Protein AF-A0A1F9ADT1-F1 (afdb_monomer)

pLDDT: mean 80.48, std 21.25, range [28.02, 98.81]

Solvent-accessible surface area (backbone atoms only — not comparable to full-atom values): 14053 Å² total; per-residue (Å²): 116,45,57,17,74,80,82,62,48,76,34,63,52,32,79,35,51,42,62,56,65,70,50,71,65,45,67,82,47,54,76,82,32,70,81,63,51,33,39,39,54,61,97,53,96,83,60,75,65,49,71,43,72,76,81,62,60,36,63,68,37,27,24,60,78,64,52,60,68,47,47,70,18,50,55,50,42,47,42,58,72,62,74,40,54,84,66,49,40,82,34,58,50,98,87,65,49,79,51,30,31,29,28,77,67,69,63,48,38,46,48,49,40,29,59,47,47,35,51,46,39,29,39,70,37,83,51,77,65,30,61,74,40,77,59,68,85,54,47,60,62,47,49,52,27,59,75,66,67,45,52,71,58,45,61,56,57,29,33,38,37,29,29,54,84,79,62,86,79,51,57,62,48,50,64,46,46,78,45,68,59,95,84,40,40,27,40,38,40,59,54,52,70,36,34,40,37,35,36,70,55,92,65,80,64,55,75,66,49,59,84,46,27,51,40,80,92,32,51,46,42,37,33,59,45,60,91,84,46,89,52,70,62,58,55,48,55,57,59,39,64,66,59,74,76,76,117

Nearest PDB structures (foldseek):
  7qfd-assembly1_A  TM=3.238E-01  e=1.176E-01  Pseudarthrobacter siccitolerans
  7yh1-assembly2_C  TM=5.284E-01  e=2.595E+00  Promethearchaeum syntrophicum
  5lly-assembly2_A  TM=6.049E-01  e=9.052E+00  Idiomarina sp. A28L
  5lly-assembly1_C  TM=2.987E-01  e=3.708E+00  Idiomarina sp. A28L

Secondary structure (DSSP, 8-state):
-EE-TTT--EE-EEEEESS-GGGT--HHHHTTSSTT-EEEPPSSTT---EEE----EEEEEEEHHHHHHHHHHHHHHHIIIIITGGGPEEEE-TT--EEEEEES---HHHHHHHHHHHHHHHHH---GGGTT---TTHHHHHHHHHHHT-PPPTTTT-EEEEEETT-TT--EEPPPEEEEETTEEEEEEEETTEEEEEE-SSSPPPGGGTTTS--TT--EEEEEE-TT-S-HHHHHHHHHHTTTT--

Foldseek 3Di:
DAQALQPRDDDQFAWAQLFDPLLQVQVVQPPQDPPQWAFADDPPPPDDTDTDRPSDTARRHHHPVVSVLLCQLNVQQSCVVPVVPVQWDFDAFPVRHTFATWHQDGDLLSPLLNVLSSLLSLCRGPPPLSVQSPLDPCNVVSSVSSVVSHDDACFAFWKFKEFEPPCPPHDYWYRWDWDQDVNWIWIWGDRRRMIMITTSGPDGDDPLCVQGTRHVSGMHTYGYDDPVPPDSVVSSVVVSVRVVVPD

Sequence (247 aa):
MQACKYCGQLKTPVKSHIIPRSFYEIKAFSQNAPHNSLSMLSDAEDLKPIKRPIDIYDEELFCKECEDKFMIYDDYAFKILNEQSSHRKPLRDEKGQELGAYYETYEYNKLKLFFMSVLLRAGLSDVLFFKHVKVGPYIELIKDAIDAGTAPDSNDFAVFLAYDDETKKGLVMFPPAQKRIEKIKFYHFHIGHVIFYIKVDKRDTPKDLQPIILKPNGKLFLIKFSLKDANAYDILKGMVRVHYEIE

Radius of gyration: 17.99 Å; Cα contacts (8 Å, |Δi|>4): 427; chains: 1; bounding box: 37×42×53 Å

Structure (mmCIF, N/CA/C/O backbone):
data_AF-A0A1F9ADT1-F1
#
_entry.id   AF-A0A1F9ADT1-F1
#
loop_
_atom_site.group_PDB
_atom_site.id
_atom_site.type_symbol
_atom_site.label_atom_id
_atom_site.label_alt_id
_atom_site.label_comp_id
_atom_site.label_asym_id
_atom_site.label_entity_id
_atom_site.label_seq_id
_atom_site.pdbx_PDB_ins_code
_atom_site.Cartn_x
_atom_site.Cartn_y
_atom_site.Cartn_z
_atom_site.occupancy
_atom_site.B_iso_or_equiv
_atom_site.auth_seq_id
_atom_site.auth_comp_id
_atom_site.auth_asym_id
_atom_site.auth_atom_id
_atom_site.pdbx_PDB_model_num
ATOM 1 N N . MET A 1 1 ? -12.736 3.895 26.063 1.00 80.81 1 MET A N 1
ATOM 2 C CA . MET A 1 1 ? -12.535 2.579 25.413 1.00 80.81 1 MET A CA 1
ATOM 3 C C . MET A 1 1 ? -13.559 2.452 24.308 1.00 80.81 1 MET A C 1
ATOM 5 O O . MET A 1 1 ? -14.669 2.933 24.495 1.00 80.81 1 MET A O 1
ATOM 9 N N . GLN A 1 2 ? -13.201 1.826 23.194 1.00 91.62 2 GLN A N 1
ATOM 10 C CA . GLN A 1 2 ? -14.107 1.613 22.066 1.00 91.62 2 GLN A CA 1
ATOM 11 C C . GLN A 1 2 ? -13.731 0.346 21.302 1.00 91.62 2 GLN A C 1
ATOM 13 O O . GLN A 1 2 ? -12.671 -0.236 21.547 1.00 91.62 2 GLN A O 1
ATOM 18 N N . ALA A 1 3 ? -14.602 -0.090 20.396 1.00 96.19 3 ALA A N 1
ATOM 19 C CA . ALA A 1 3 ? -14.356 -1.282 19.600 1.00 96.19 3 ALA A CA 1
ATOM 20 C C . ALA A 1 3 ? -13.239 -1.018 18.580 1.00 96.19 3 ALA A C 1
ATOM 22 O O . ALA A 1 3 ? -13.354 -0.131 17.738 1.00 96.19 3 ALA A O 1
ATOM 23 N N . CYS A 1 4 ? -12.160 -1.798 18.650 1.00 97.38 4 CYS A N 1
ATOM 24 C CA . CYS A 1 4 ? -11.104 -1.786 17.641 1.00 97.38 4 CYS A CA 1
ATOM 25 C C . CYS A 1 4 ? -11.671 -2.251 16.292 1.00 97.38 4 CYS A C 1
ATOM 27 O O . CYS A 1 4 ? -12.235 -3.343 16.211 1.00 97.38 4 CYS A O 1
ATOM 29 N N . LYS A 1 5 ? -11.469 -1.487 15.213 1.00 96.75 5 LYS A N 1
ATOM 30 C CA . LYS A 1 5 ? -12.008 -1.834 13.884 1.00 96.75 5 LYS A CA 1
ATOM 31 C C . LYS A 1 5 ? -11.318 -3.040 13.229 1.00 96.75 5 LYS A C 1
ATOM 33 O O . LYS A 1 5 ? -11.837 -3.597 12.262 1.00 96.75 5 LYS A O 1
ATOM 38 N N . TYR A 1 6 ? -10.171 -3.472 13.760 1.00 97.38 6 TYR A N 1
ATOM 39 C CA . TYR A 1 6 ? -9.499 -4.698 13.328 1.00 97.38 6 TYR A CA 1
ATOM 40 C C . TYR A 1 6 ? -10.093 -5.936 14.009 1.00 97.38 6 TYR A C 1
ATOM 42 O O . TYR A 1 6 ? -10.660 -6.792 13.333 1.00 97.38 6 TYR A O 1
ATOM 50 N N . CYS A 1 7 ? -9.979 -6.020 15.342 1.00 96.56 7 CYS A N 1
ATOM 51 C CA . CYS A 1 7 ? -10.306 -7.223 16.117 1.00 96.56 7 CYS A CA 1
ATOM 52 C C . CYS A 1 7 ? -11.688 -7.208 16.791 1.00 96.56 7 CYS A C 1
ATOM 54 O O . CYS A 1 7 ? -12.073 -8.198 17.404 1.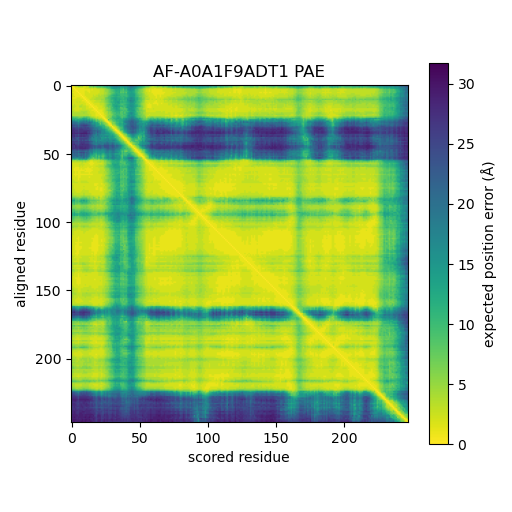00 96.56 7 CYS A O 1
ATOM 56 N N . GLY A 1 8 ? -12.413 -6.088 16.757 1.00 96.31 8 GLY A N 1
ATOM 57 C CA . GLY A 1 8 ? -13.738 -5.930 17.369 1.00 96.31 8 GLY A CA 1
ATOM 58 C C . GLY A 1 8 ? -13.750 -5.797 18.898 1.00 96.31 8 GLY A C 1
ATOM 59 O O . GLY A 1 8 ? -14.794 -5.508 19.477 1.00 96.31 8 GLY A O 1
ATOM 60 N N . GLN A 1 9 ? -12.615 -5.975 19.578 1.00 96.94 9 GLN A N 1
ATOM 61 C CA . GLN A 1 9 ? -12.546 -5.925 21.041 1.00 96.94 9 GLN A CA 1
ATOM 62 C C . GLN A 1 9 ? -12.613 -4.484 21.573 1.00 96.94 9 GLN A C 1
ATOM 64 O O . GLN A 1 9 ? -12.018 -3.573 20.992 1.00 96.94 9 GLN A O 1
ATOM 69 N N . LEU A 1 10 ? -13.281 -4.286 22.718 1.00 96.81 10 LEU A N 1
ATOM 70 C CA . LEU A 1 10 ? -13.289 -3.013 23.447 1.00 96.81 10 LEU A CA 1
ATOM 71 C C . LEU A 1 10 ? -11.918 -2.765 24.088 1.00 96.81 10 LEU A C 1
ATOM 73 O O . LEU A 1 10 ? -11.570 -3.394 25.087 1.00 96.81 10 LEU A O 1
ATOM 77 N N . LYS A 1 11 ? -11.139 -1.840 23.524 1.00 95.88 11 LYS A N 1
ATOM 78 C CA . LYS A 1 11 ? -9.791 -1.485 23.999 1.00 95.88 11 LYS A CA 1
ATOM 79 C C . LYS A 1 11 ? -9.576 0.031 23.963 1.00 95.88 11 LYS A C 1
ATOM 81 O O . LYS A 1 11 ? -10.423 0.792 23.488 1.00 95.88 11 LYS A O 1
ATOM 86 N N . THR A 1 12 ? -8.462 0.486 24.528 1.00 95.31 12 THR A N 1
ATOM 87 C CA . THR A 1 12 ? -8.000 1.870 24.357 1.00 95.31 12 THR A CA 1
ATOM 88 C C . THR A 1 12 ? -7.372 1.993 22.969 1.00 95.31 12 THR A C 1
ATOM 90 O O . THR A 1 12 ? -6.448 1.226 22.672 1.00 95.31 12 THR A O 1
ATOM 93 N N . PRO A 1 13 ? -7.885 2.881 22.105 1.00 94.75 13 PRO A N 1
ATOM 94 C CA . PRO A 1 13 ? -7.318 3.063 20.783 1.00 94.75 13 PRO A CA 1
ATOM 95 C C . PRO A 1 13 ? -5.985 3.818 20.864 1.00 94.75 13 PRO A C 1
ATOM 97 O O . PRO A 1 13 ? -5.665 4.452 21.873 1.00 94.75 13 PRO A O 1
ATOM 100 N N . VAL A 1 14 ? -5.196 3.719 19.801 1.00 94.56 14 VAL A N 1
ATOM 101 C CA . VAL A 1 14 ? -3.940 4.455 19.628 1.00 94.56 14 VAL A CA 1
ATOM 102 C C . VAL A 1 14 ? -4.003 5.303 18.364 1.00 94.56 14 VAL A C 1
ATOM 104 O O . VAL A 1 14 ? -4.824 5.061 17.479 1.00 94.56 14 VAL A O 1
ATOM 107 N N . LYS A 1 15 ? -3.098 6.282 18.257 1.00 93.06 15 LYS A N 1
ATOM 108 C CA . LYS A 1 15 ? -2.896 7.031 17.013 1.00 93.06 15 LYS A CA 1
ATOM 109 C C . LYS A 1 15 ? -2.469 6.067 15.915 1.00 93.06 15 LYS A C 1
ATOM 111 O O . LYS A 1 15 ? -1.351 5.565 15.962 1.00 93.06 15 LYS A O 1
ATOM 116 N N . SER A 1 16 ? -3.370 5.819 14.971 1.00 93.00 16 SER A N 1
ATOM 117 C CA . SER A 1 16 ? -3.143 4.888 13.871 1.00 93.00 16 SER A CA 1
ATOM 118 C C . SER A 1 16 ? -2.857 5.687 12.605 1.00 93.00 16 SER A C 1
ATOM 120 O O . SER A 1 16 ? -3.709 6.439 12.120 1.00 93.00 16 SER A O 1
ATOM 122 N N . HIS A 1 17 ? -1.648 5.558 12.068 1.00 91.56 17 HIS A N 1
ATOM 123 C CA . HIS A 1 17 ? -1.259 6.238 10.833 1.00 91.56 17 HIS A CA 1
ATOM 124 C C . HIS A 1 17 ? -1.712 5.409 9.633 1.00 91.56 17 HIS A C 1
ATOM 126 O O . HIS A 1 17 ? -1.232 4.298 9.421 1.00 91.56 17 HIS A O 1
ATOM 132 N N . ILE A 1 18 ? -2.634 5.949 8.826 1.00 92.69 18 ILE A N 1
ATOM 133 C CA . ILE A 1 18 ? -3.166 5.236 7.648 1.00 92.69 18 ILE A CA 1
ATOM 134 C C . ILE A 1 18 ? -2.076 4.994 6.601 1.00 92.69 18 ILE A C 1
ATOM 136 O O . ILE A 1 18 ? -1.953 3.901 6.053 1.00 92.69 18 ILE A O 1
ATOM 140 N N . ILE A 1 19 ? -1.279 6.030 6.349 1.00 91.00 19 ILE A N 1
ATOM 141 C CA . ILE A 1 19 ? 0.004 5.958 5.651 1.00 91.00 19 ILE A CA 1
ATOM 142 C C . ILE A 1 19 ? 1.061 6.189 6.734 1.00 91.00 19 ILE A C 1
ATOM 144 O O . ILE A 1 19 ? 0.907 7.164 7.475 1.00 91.00 19 ILE A O 1
ATOM 148 N N . PRO A 1 20 ? 2.107 5.353 6.859 1.00 90.19 20 PRO A N 1
ATOM 149 C CA . PRO A 1 20 ? 3.024 5.453 7.988 1.00 90.19 20 PRO A CA 1
ATOM 150 C C . PRO A 1 20 ? 3.719 6.805 8.055 1.00 90.19 20 PRO A C 1
ATOM 152 O O . PRO A 1 20 ? 4.096 7.381 7.030 1.00 90.19 20 PRO A O 1
ATOM 155 N N . ARG A 1 21 ? 3.949 7.277 9.284 1.00 86.12 21 ARG A N 1
ATOM 156 C CA . ARG A 1 21 ? 4.531 8.597 9.550 1.00 86.12 21 ARG A CA 1
ATOM 157 C C . ARG A 1 21 ? 5.846 8.847 8.801 1.00 86.12 21 ARG A C 1
ATOM 159 O O . ARG A 1 21 ? 6.074 9.945 8.297 1.00 86.12 21 ARG A O 1
ATOM 166 N N . SER A 1 22 ? 6.674 7.813 8.673 1.00 85.00 22 SER A N 1
ATOM 167 C CA . SER A 1 22 ? 7.966 7.852 7.982 1.00 85.00 22 SER A CA 1
ATOM 168 C C . SER A 1 22 ? 7.864 8.332 6.525 1.00 85.00 22 SER A C 1
ATOM 170 O O . SER A 1 22 ? 8.758 9.030 6.049 1.00 85.00 22 SER A O 1
ATOM 172 N N . PHE A 1 23 ? 6.748 8.070 5.834 1.00 83.31 23 PHE A N 1
ATOM 173 C CA . PHE A 1 23 ? 6.518 8.539 4.461 1.00 83.31 23 PHE A CA 1
ATOM 174 C C . PHE A 1 23 ? 6.188 10.040 4.358 1.00 83.31 23 PHE A C 1
ATOM 176 O O . PHE A 1 23 ? 6.289 10.598 3.264 1.00 83.31 23 PHE A O 1
ATOM 183 N N . TYR A 1 24 ? 5.847 10.708 5.467 1.00 73.19 24 TYR A N 1
ATOM 184 C CA . TYR A 1 24 ? 5.667 12.167 5.521 1.00 73.19 24 TYR A CA 1
ATOM 185 C C . TYR A 1 24 ? 6.943 12.914 5.941 1.00 73.19 24 TYR A C 1
ATOM 187 O O . TYR A 1 24 ? 7.120 14.075 5.580 1.00 73.19 24 TYR A O 1
ATOM 195 N N . GLU A 1 25 ? 7.846 12.263 6.681 1.00 67.69 25 GLU A N 1
ATOM 196 C CA . GLU A 1 25 ? 9.014 12.896 7.322 1.00 67.69 25 GLU A CA 1
ATOM 197 C C . GLU A 1 25 ? 10.328 12.756 6.534 1.00 67.69 25 GLU A C 1
ATOM 199 O O . GLU A 1 25 ? 11.424 12.912 7.077 1.00 67.69 25 GLU A O 1
ATOM 204 N N . ILE A 1 26 ? 10.257 12.472 5.232 1.00 62.81 26 ILE A N 1
ATOM 205 C CA . ILE A 1 26 ? 11.457 1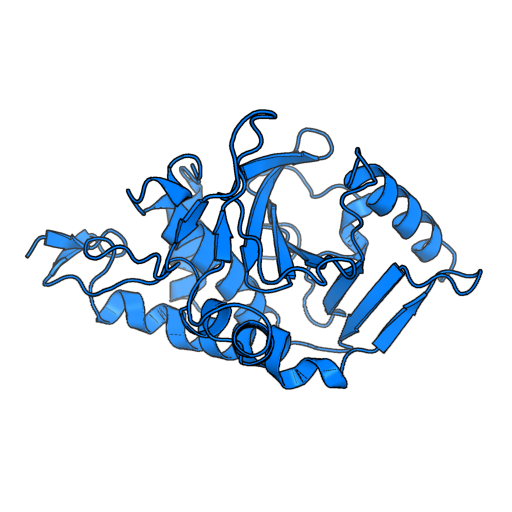2.306 4.406 1.00 62.81 26 ILE A CA 1
ATOM 206 C C . ILE A 1 26 ? 12.208 13.645 4.327 1.00 62.81 26 ILE A C 1
ATOM 208 O O . ILE A 1 26 ? 11.689 14.638 3.822 1.00 62.81 26 ILE A O 1
ATOM 212 N N . LYS A 1 27 ? 13.466 13.666 4.791 1.00 54.09 27 LYS A N 1
ATOM 213 C CA . LYS A 1 27 ? 14.320 14.871 4.900 1.00 54.09 27 LYS A CA 1
ATOM 214 C C . LYS A 1 27 ? 14.455 15.681 3.603 1.00 54.09 27 LYS A C 1
ATOM 216 O O . LYS A 1 27 ? 14.655 16.890 3.656 1.00 54.09 27 LYS A O 1
ATOM 221 N N . ALA A 1 28 ? 14.327 15.046 2.438 1.00 51.22 28 ALA A N 1
ATOM 222 C CA . ALA A 1 28 ? 14.314 15.741 1.149 1.00 51.22 28 ALA A CA 1
ATOM 223 C C . ALA A 1 28 ? 13.136 16.735 1.023 1.00 51.22 28 ALA A C 1
ATOM 225 O O . ALA A 1 28 ? 13.268 17.766 0.365 1.00 51.22 28 ALA A O 1
ATOM 226 N N . PHE A 1 29 ? 12.014 16.484 1.710 1.00 50.31 29 PHE A N 1
ATOM 227 C CA . PHE A 1 29 ? 10.858 17.383 1.763 1.00 50.31 29 PHE A CA 1
ATOM 228 C C . PHE A 1 29 ? 11.056 18.582 2.691 1.00 50.31 29 PHE A C 1
ATOM 230 O O . PHE A 1 29 ? 10.446 19.626 2.467 1.00 50.31 29 PHE A O 1
ATOM 237 N N . SER A 1 30 ? 11.909 18.467 3.714 1.00 45.41 30 SER A N 1
ATOM 238 C CA . SER A 1 30 ? 12.107 19.527 4.710 1.00 45.41 30 SER A CA 1
ATOM 239 C C . SER A 1 30 ? 13.099 20.608 4.275 1.00 45.41 30 SER A C 1
ATOM 241 O O . SER A 1 30 ? 13.170 21.645 4.923 1.00 45.41 30 SER A O 1
ATOM 243 N N . GLN A 1 31 ? 13.879 20.387 3.209 1.00 41.81 31 GLN A N 1
ATOM 244 C CA . GLN A 1 31 ? 14.890 21.355 2.755 1.00 41.81 31 GLN A CA 1
ATOM 245 C C . GLN A 1 31 ? 14.318 22.470 1.861 1.00 41.81 31 GLN A C 1
ATOM 247 O O . GLN A 1 31 ? 14.876 23.560 1.839 1.00 41.81 31 GLN A O 1
ATOM 252 N N . ASN A 1 32 ? 13.198 22.228 1.164 1.00 39.66 32 ASN A N 1
ATOM 253 C CA . ASN A 1 32 ? 12.626 23.167 0.179 1.00 39.66 32 ASN A CA 1
ATOM 254 C C . ASN A 1 32 ? 11.174 23.599 0.464 1.00 39.66 32 ASN A C 1
ATOM 256 O O . ASN A 1 32 ? 10.617 24.408 -0.279 1.00 39.66 32 ASN A O 1
ATOM 260 N N . ALA A 1 33 ? 10.549 23.091 1.527 1.00 40.62 33 ALA A N 1
ATOM 261 C CA . ALA A 1 33 ? 9.235 23.529 1.990 1.00 40.62 33 ALA A CA 1
ATOM 262 C C . ALA A 1 33 ? 9.348 24.012 3.445 1.00 40.62 33 ALA A C 1
ATOM 264 O O . ALA A 1 33 ? 10.088 23.399 4.217 1.00 40.62 33 ALA A O 1
ATOM 265 N N . PRO A 1 34 ? 8.632 25.080 3.857 1.00 39.44 34 PRO A N 1
ATOM 266 C CA . PRO A 1 34 ? 8.565 25.431 5.268 1.00 39.44 34 PRO A CA 1
ATOM 267 C C . PRO A 1 34 ? 8.088 24.197 6.037 1.00 39.44 34 PRO A C 1
ATOM 269 O O . PRO A 1 34 ? 7.100 23.572 5.630 1.00 39.44 34 PRO A O 1
ATOM 272 N N . HIS A 1 35 ? 8.859 23.833 7.070 1.00 38.44 35 HIS A N 1
ATOM 273 C CA . HIS A 1 35 ? 8.705 22.631 7.891 1.00 38.44 35 HIS A CA 1
ATOM 274 C C . HIS A 1 35 ? 7.228 22.220 8.010 1.00 38.44 35 HIS A C 1
ATOM 276 O O . HIS A 1 35 ? 6.397 22.990 8.489 1.00 38.44 35 HIS A O 1
ATOM 282 N N . ASN A 1 36 ? 6.919 21.000 7.567 1.00 40.25 36 ASN A N 1
ATOM 283 C CA . ASN A 1 36 ? 5.612 20.346 7.698 1.00 40.25 36 ASN A CA 1
ATOM 284 C C . ASN A 1 36 ? 4.478 20.887 6.810 1.00 40.25 36 ASN A C 1
ATOM 286 O O . ASN A 1 36 ? 3.315 20.678 7.139 1.00 40.25 36 ASN A O 1
ATOM 290 N N . SER A 1 37 ? 4.760 21.548 5.684 1.00 36.81 37 SER A N 1
ATOM 291 C CA . SER A 1 37 ? 3.704 21.909 4.727 1.00 36.81 37 SER A CA 1
ATOM 292 C C . SER A 1 37 ? 3.801 21.111 3.432 1.00 36.81 37 SER A C 1
ATOM 294 O O . SER A 1 37 ? 4.752 21.231 2.665 1.00 36.81 37 SER A O 1
ATOM 296 N N . LEU A 1 38 ? 2.771 20.312 3.176 1.00 50.47 38 LEU A N 1
ATOM 297 C CA . LEU A 1 38 ? 2.528 19.676 1.888 1.00 50.47 38 LEU A CA 1
ATOM 298 C C . LEU A 1 38 ? 1.293 20.331 1.272 1.00 50.47 38 LEU A C 1
ATOM 300 O O . LEU A 1 38 ? 0.383 20.765 1.987 1.00 50.47 38 LEU A O 1
ATOM 304 N N . SER A 1 39 ? 1.281 20.459 -0.051 1.00 43.94 39 SER A N 1
ATOM 305 C CA . SER A 1 39 ? 0.138 21.048 -0.749 1.00 43.94 39 SER A CA 1
ATOM 306 C C . SER A 1 39 ? -0.885 19.947 -1.001 1.00 43.94 39 SER A C 1
ATOM 308 O O . SER A 1 39 ? -0.632 19.057 -1.810 1.00 43.94 39 SER A O 1
ATOM 310 N N . MET A 1 40 ? -2.028 19.993 -0.313 1.00 42.78 40 MET A N 1
ATOM 311 C CA . MET A 1 40 ? -3.185 19.202 -0.731 1.00 42.78 40 MET A CA 1
ATOM 312 C C . MET A 1 40 ? -3.789 19.884 -1.954 1.00 42.78 40 MET A C 1
ATOM 314 O O . MET A 1 40 ? -4.215 21.042 -1.876 1.00 42.78 40 MET A O 1
ATOM 318 N N . LEU A 1 41 ? -3.793 19.178 -3.079 1.00 43.75 41 LEU A N 1
ATOM 319 C CA . LEU A 1 41 ? -4.511 19.582 -4.279 1.00 43.75 41 LEU A CA 1
ATOM 320 C C . LEU A 1 41 ? -5.799 18.760 -4.360 1.00 43.75 41 LEU A C 1
ATOM 322 O O . LEU A 1 41 ? -5.802 17.555 -4.118 1.00 43.75 41 LEU A O 1
ATOM 326 N N . SER A 1 42 ? -6.903 19.437 -4.651 1.00 39.38 42 SER A N 1
ATOM 327 C CA . SER A 1 42 ? -8.160 18.807 -5.046 1.00 39.38 42 SER A CA 1
ATOM 328 C C . SER A 1 42 ? -8.306 18.914 -6.558 1.00 39.38 42 SER A C 1
ATOM 330 O O . SER A 1 42 ? -7.953 19.954 -7.104 1.00 39.38 42 SER A O 1
ATOM 332 N N . ASP A 1 43 ? -8.924 17.925 -7.200 1.00 38.31 43 ASP A N 1
ATOM 333 C CA . ASP A 1 43 ? -9.185 17.912 -8.653 1.00 38.31 43 ASP A CA 1
ATOM 334 C C . ASP A 1 43 ? -10.158 19.010 -9.142 1.00 38.31 43 ASP A C 1
ATOM 336 O O . ASP A 1 43 ? -10.482 19.073 -10.324 1.00 38.31 43 ASP A O 1
ATOM 340 N N . ALA A 1 44 ? -10.663 19.873 -8.255 1.00 38.66 44 ALA A N 1
ATOM 341 C CA . ALA A 1 44 ? -11.478 21.019 -8.637 1.00 38.66 44 ALA A CA 1
ATOM 342 C C . ALA A 1 44 ? -10.580 22.149 -9.167 1.00 38.66 44 ALA A C 1
ATOM 344 O O . ALA A 1 44 ? -9.749 22.670 -8.420 1.00 38.66 44 ALA A O 1
ATOM 345 N N . GLU A 1 45 ? -10.791 22.545 -10.427 1.00 38.09 45 GLU A N 1
ATOM 346 C CA . GLU A 1 45 ? -9.979 23.518 -11.184 1.00 38.09 45 GLU A CA 1
ATOM 347 C C . GLU A 1 45 ? -9.832 24.906 -10.513 1.00 38.09 45 GLU A C 1
ATOM 349 O O . GLU A 1 45 ? -8.925 25.655 -10.867 1.00 38.09 45 GLU A O 1
ATOM 354 N N . ASP A 1 46 ? -10.624 25.219 -9.479 1.00 40.03 46 ASP A N 1
ATOM 355 C CA . ASP A 1 46 ? -10.668 26.539 -8.829 1.00 40.03 46 ASP A CA 1
ATOM 356 C C . ASP A 1 46 ? -10.148 26.593 -7.376 1.00 40.03 46 ASP A C 1
ATOM 358 O O . ASP A 1 46 ? -10.182 27.650 -6.734 1.00 40.03 46 ASP A O 1
ATOM 362 N N . LEU A 1 47 ? -9.658 25.486 -6.804 1.00 42.38 47 LEU A N 1
ATOM 363 C CA . LEU A 1 47 ? -9.210 25.475 -5.405 1.00 42.38 47 LEU A CA 1
ATOM 364 C C . LEU A 1 47 ? -7.695 25.692 -5.284 1.00 42.38 47 LEU A C 1
ATOM 366 O O . LEU A 1 47 ? -6.877 24.859 -5.668 1.00 42.38 47 LEU A O 1
ATOM 370 N N . LYS A 1 48 ? -7.309 26.828 -4.683 1.00 40.91 48 LYS A N 1
ATOM 371 C CA . LYS A 1 48 ? -5.912 27.114 -4.318 1.00 40.91 48 LYS A CA 1
ATOM 372 C C . LYS A 1 48 ? -5.359 25.989 -3.421 1.00 40.91 48 LYS A C 1
ATOM 374 O O . LYS A 1 48 ? -6.048 25.608 -2.472 1.00 40.91 48 LYS A O 1
ATOM 379 N N . PRO A 1 49 ? -4.116 25.510 -3.645 1.00 46.50 49 PRO A N 1
ATOM 380 C CA . PRO A 1 49 ? -3.493 24.489 -2.805 1.00 46.50 49 PRO A CA 1
ATOM 381 C C . PRO A 1 49 ? -3.518 24.906 -1.335 1.00 46.50 49 PRO A C 1
ATOM 383 O O . PRO A 1 49 ? -2.977 25.952 -0.962 1.00 46.50 49 PRO A O 1
ATOM 386 N N . ILE A 1 50 ? -4.132 24.077 -0.492 1.00 45.03 50 ILE A N 1
ATOM 387 C CA . ILE A 1 50 ? -4.172 24.314 0.949 1.00 45.03 50 ILE A CA 1
ATOM 388 C C . ILE A 1 50 ? -2.932 23.654 1.552 1.00 45.03 50 ILE A C 1
ATOM 390 O O . ILE A 1 50 ? -2.781 22.432 1.514 1.00 45.03 50 ILE A O 1
ATOM 394 N N . LYS A 1 51 ? -2.038 24.467 2.122 1.00 48.59 51 LYS A N 1
ATOM 395 C CA . LYS A 1 51 ? -0.882 23.990 2.890 1.00 48.59 51 LYS A CA 1
ATOM 396 C C . LYS A 1 51 ? -1.331 23.634 4.306 1.00 48.59 51 LYS A C 1
ATOM 398 O O . LYS A 1 51 ? -1.781 24.517 5.035 1.00 48.59 51 LYS A O 1
ATOM 403 N N . ARG A 1 52 ? -1.216 22.364 4.705 1.00 50.12 52 ARG A N 1
ATOM 404 C CA . ARG A 1 52 ? -1.471 21.910 6.086 1.00 50.12 52 ARG A CA 1
ATOM 405 C C . ARG A 1 52 ? -0.403 20.907 6.542 1.00 50.12 52 ARG A C 1
ATOM 407 O O . ARG A 1 52 ? 0.154 20.217 5.688 1.00 50.12 52 ARG A O 1
ATOM 414 N N . PRO A 1 53 ? -0.145 20.799 7.858 1.00 51.00 53 PRO A N 1
ATOM 415 C CA . PRO A 1 53 ? 0.535 19.644 8.433 1.00 51.00 53 PRO A CA 1
ATOM 416 C C . PRO A 1 53 ? -0.246 18.371 8.105 1.00 51.00 53 PRO A C 1
ATOM 418 O O . PRO A 1 53 ? -1.418 18.262 8.461 1.00 51.00 53 PRO A O 1
ATOM 421 N N . ILE A 1 54 ? 0.388 17.436 7.395 1.00 58.50 54 ILE A N 1
ATOM 422 C CA . ILE A 1 54 ? -0.215 16.162 6.964 1.00 58.50 54 ILE A CA 1
ATOM 423 C C . ILE A 1 54 ? 0.174 15.057 7.949 1.00 58.50 54 ILE A C 1
ATOM 425 O O . ILE A 1 54 ? 0.676 14.007 7.573 1.00 58.50 54 ILE A O 1
ATOM 429 N N . ASP A 1 55 ? -0.025 15.297 9.242 1.00 66.88 55 ASP A N 1
ATOM 430 C CA . ASP A 1 55 ? -0.054 14.190 10.195 1.00 66.88 55 ASP A CA 1
ATOM 431 C C . ASP A 1 55 ? -1.474 13.611 10.174 1.00 66.88 55 ASP A C 1
ATOM 433 O O . ASP A 1 55 ? -2.314 13.969 10.998 1.00 66.88 55 ASP A O 1
ATOM 437 N N . ILE A 1 56 ? -1.794 12.823 9.136 1.00 77.81 56 ILE A N 1
ATOM 438 C CA .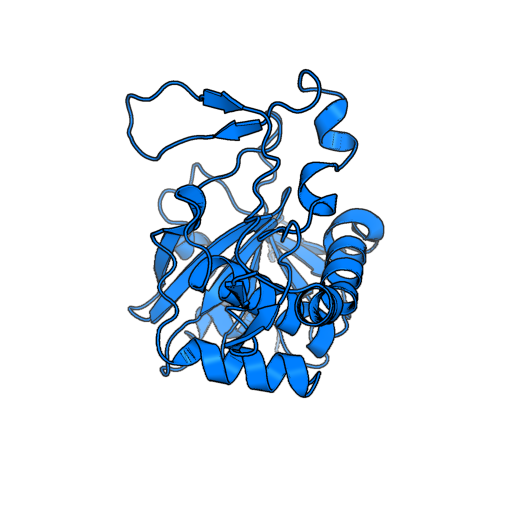 ILE A 1 56 ? -3.117 12.201 8.998 1.00 77.81 56 ILE A CA 1
ATOM 439 C C . ILE A 1 56 ? -3.104 10.869 9.745 1.00 77.81 56 ILE A C 1
ATOM 441 O O . ILE A 1 56 ? -2.616 9.853 9.242 1.00 77.81 56 ILE A O 1
ATOM 445 N N . TYR A 1 57 ? -3.680 10.890 10.940 1.00 88.50 57 TYR A N 1
ATOM 446 C CA . TYR A 1 57 ? -3.920 9.720 11.772 1.00 88.50 57 TYR A CA 1
ATOM 447 C C . TYR A 1 57 ? -5.401 9.611 12.134 1.00 88.50 57 TYR A C 1
ATOM 449 O O . TYR A 1 57 ? -6.152 10.586 12.085 1.00 88.50 57 TYR A O 1
ATOM 457 N N . ASP A 1 58 ? -5.802 8.404 12.507 1.00 92.31 58 ASP A N 1
ATOM 458 C CA . ASP A 1 58 ? -7.109 8.091 13.063 1.00 92.31 58 ASP A CA 1
ATOM 459 C C . ASP A 1 58 ? -6.891 7.634 14.514 1.00 92.31 58 ASP A C 1
ATOM 461 O O . ASP A 1 58 ? -6.243 6.613 14.765 1.00 92.31 58 ASP A O 1
ATOM 465 N N . GLU A 1 59 ? -7.350 8.434 15.481 1.00 93.19 59 GLU A N 1
ATOM 466 C CA . GLU A 1 59 ? -7.240 8.110 16.915 1.00 93.19 59 GLU A CA 1
ATOM 467 C C . GLU A 1 59 ? -8.247 7.050 17.347 1.00 93.19 59 GLU A C 1
ATOM 469 O O . GLU A 1 59 ? -8.226 6.631 18.503 1.00 93.19 59 GLU A O 1
ATOM 474 N N . GLU A 1 60 ? -9.125 6.624 16.433 1.00 93.75 60 GLU A N 1
ATOM 475 C CA . GLU A 1 60 ? -10.225 5.734 16.734 1.00 93.75 60 GLU A CA 1
ATOM 476 C C . GLU A 1 60 ? -10.172 4.373 16.020 1.00 93.75 60 GLU A C 1
ATOM 478 O O . GLU A 1 60 ? -11.006 3.493 16.257 1.00 93.75 60 GLU A O 1
ATOM 483 N N . LEU A 1 61 ? -9.166 4.161 15.179 1.00 95.69 61 LEU A N 1
ATOM 484 C CA . LEU A 1 61 ? -9.101 3.012 14.287 1.00 95.69 61 LEU A CA 1
ATOM 485 C C . LEU A 1 61 ? -8.759 1.705 15.015 1.00 95.69 61 LEU A C 1
ATOM 487 O O . LEU A 1 61 ? -9.560 0.762 15.003 1.00 95.69 61 LEU A O 1
ATOM 491 N N . PHE A 1 62 ? -7.588 1.635 15.656 1.00 97.44 62 PHE A N 1
ATOM 492 C CA . PHE A 1 62 ? -7.044 0.388 16.194 1.00 97.44 62 PHE A CA 1
ATOM 493 C C . PHE A 1 62 ? -6.570 0.486 17.642 1.00 97.44 62 PHE A C 1
ATOM 495 O O . PHE A 1 62 ? -6.224 1.547 18.156 1.00 97.44 62 PHE A O 1
ATOM 502 N N . CYS A 1 63 ? -6.540 -0.669 18.310 1.00 97.25 63 CYS A N 1
ATOM 503 C CA . CYS A 1 63 ? -5.811 -0.849 19.561 1.00 97.25 63 CYS A CA 1
ATOM 504 C C . CYS A 1 63 ? -4.320 -1.102 19.286 1.00 97.25 63 CYS A C 1
ATOM 506 O O . CYS A 1 63 ? -3.949 -1.518 18.189 1.00 97.25 63 CYS A O 1
ATOM 508 N N . LYS A 1 64 ? -3.477 -0.928 20.312 1.00 96.38 64 LYS A N 1
ATOM 509 C CA . LYS A 1 64 ? -2.018 -1.089 20.202 1.00 96.38 64 LYS A CA 1
ATOM 510 C C . LYS A 1 64 ? -1.589 -2.424 19.581 1.00 96.38 64 LYS A C 1
ATOM 512 O O . LYS A 1 64 ? -0.824 -2.428 18.630 1.00 96.38 64 LYS A O 1
ATOM 517 N N . GLU A 1 65 ? -2.140 -3.539 20.060 1.00 96.88 65 GLU A N 1
ATOM 518 C CA . GLU A 1 65 ? -1.815 -4.877 19.541 1.00 96.88 65 GLU A CA 1
ATOM 519 C C . GLU A 1 65 ? -2.127 -5.041 18.049 1.00 96.88 65 GLU A C 1
ATOM 521 O O . GLU A 1 65 ? -1.433 -5.777 17.358 1.00 96.88 65 GLU A O 1
ATOM 526 N N . CYS A 1 66 ? -3.190 -4.397 17.552 1.00 97.44 66 CYS A N 1
ATOM 527 C CA . CYS A 1 66 ? -3.539 -4.460 16.134 1.00 97.44 66 CYS A CA 1
ATOM 528 C C . CYS A 1 66 ? -2.660 -3.524 15.301 1.00 97.44 66 CYS A C 1
ATOM 530 O O . CYS A 1 66 ? -2.272 -3.914 14.208 1.00 97.44 66 CYS A O 1
ATOM 532 N N . GLU A 1 67 ? -2.312 -2.342 15.819 1.00 96.06 67 GLU A N 1
ATOM 533 C CA . GLU A 1 67 ? -1.377 -1.421 15.155 1.00 96.06 67 GLU A CA 1
ATOM 534 C C . GLU A 1 67 ? 0.013 -2.057 14.984 1.00 96.06 67 GLU A C 1
ATOM 536 O O . GLU A 1 67 ? 0.616 -1.985 13.913 1.00 96.06 67 GLU A O 1
ATOM 541 N N . ASP A 1 68 ? 0.492 -2.771 16.007 1.00 96.12 68 ASP A N 1
ATOM 542 C CA . ASP A 1 68 ? 1.818 -3.400 16.004 1.00 96.12 68 ASP A CA 1
ATOM 543 C C . ASP A 1 68 ? 1.968 -4.488 14.923 1.00 96.12 68 ASP A C 1
ATOM 545 O O . ASP A 1 68 ? 3.084 -4.764 14.477 1.00 96.12 68 ASP A O 1
ATOM 549 N N . LYS A 1 69 ? 0.858 -5.057 14.425 1.00 96.56 69 LYS A N 1
ATOM 550 C CA . LYS A 1 69 ? 0.871 -6.025 13.312 1.00 96.56 69 LYS A CA 1
ATOM 551 C C . LYS A 1 69 ? 1.422 -5.432 12.016 1.00 96.56 69 LYS A C 1
ATOM 553 O O . LYS A 1 69 ? 1.950 -6.172 11.189 1.00 96.56 69 LYS A O 1
ATOM 558 N N . PHE A 1 70 ? 1.291 -4.120 11.812 1.00 96.44 70 PHE A N 1
ATOM 559 C CA . PHE A 1 70 ? 1.684 -3.477 10.555 1.00 96.44 70 PHE A CA 1
ATOM 560 C C . PHE A 1 70 ? 3.149 -3.044 10.531 1.00 96.44 70 PHE A C 1
ATOM 562 O O . PHE A 1 70 ? 3.710 -2.900 9.444 1.00 96.44 70 PHE A O 1
ATOM 569 N N . MET A 1 71 ? 3.786 -2.893 11.699 1.00 94.94 71 MET A N 1
ATOM 570 C CA . MET A 1 71 ? 5.129 -2.315 11.830 1.00 94.94 71 MET A CA 1
ATOM 571 C C . MET A 1 71 ? 6.166 -3.015 10.947 1.00 94.94 71 MET A C 1
ATOM 573 O O . MET A 1 71 ? 6.908 -2.359 10.226 1.00 94.94 71 MET A O 1
ATOM 577 N N . ILE A 1 72 ? 6.167 -4.352 10.916 1.00 96.81 72 ILE A N 1
ATOM 578 C CA . ILE A 1 72 ? 7.117 -5.130 10.105 1.00 96.81 72 ILE A CA 1
ATOM 579 C C . ILE A 1 72 ? 6.997 -4.849 8.596 1.00 96.81 72 ILE A C 1
ATOM 581 O O . ILE A 1 72 ? 7.996 -4.896 7.872 1.00 96.81 72 ILE A O 1
ATOM 585 N N . TYR A 1 73 ? 5.786 -4.566 8.113 1.00 98.19 73 TYR A N 1
ATOM 586 C CA . TYR A 1 73 ? 5.523 -4.261 6.708 1.00 98.19 73 TYR A CA 1
ATOM 587 C C . TYR A 1 73 ? 5.835 -2.796 6.402 1.00 98.19 73 TYR A C 1
ATOM 589 O O . TYR A 1 73 ? 6.469 -2.505 5.386 1.00 98.19 73 TYR A O 1
ATOM 597 N N . ASP A 1 74 ? 5.443 -1.895 7.306 1.00 96.69 74 ASP A N 1
ATOM 598 C CA . ASP A 1 74 ? 5.688 -0.456 7.211 1.00 96.69 74 ASP A CA 1
ATOM 599 C C . ASP A 1 74 ? 7.196 -0.151 7.189 1.00 96.69 74 ASP A C 1
ATOM 601 O O . ASP A 1 74 ? 7.670 0.564 6.300 1.00 96.69 74 ASP A O 1
ATOM 605 N N . ASP A 1 75 ? 7.967 -0.769 8.089 1.00 95.94 75 ASP A N 1
ATOM 606 C CA . ASP A 1 75 ? 9.425 -0.631 8.164 1.00 95.94 75 ASP A CA 1
ATOM 607 C C . ASP A 1 75 ? 10.104 -1.144 6.889 1.00 95.94 75 ASP A C 1
ATOM 609 O O . ASP A 1 75 ? 10.985 -0.489 6.321 1.00 95.94 75 ASP A O 1
ATOM 613 N N . TYR A 1 76 ? 9.676 -2.314 6.399 1.00 97.38 76 TYR A N 1
ATOM 614 C CA . TYR A 1 76 ? 10.230 -2.895 5.180 1.00 97.38 76 TYR A CA 1
ATOM 615 C C . TYR A 1 76 ? 9.972 -2.004 3.960 1.00 97.38 76 TYR A C 1
ATOM 617 O O . TYR A 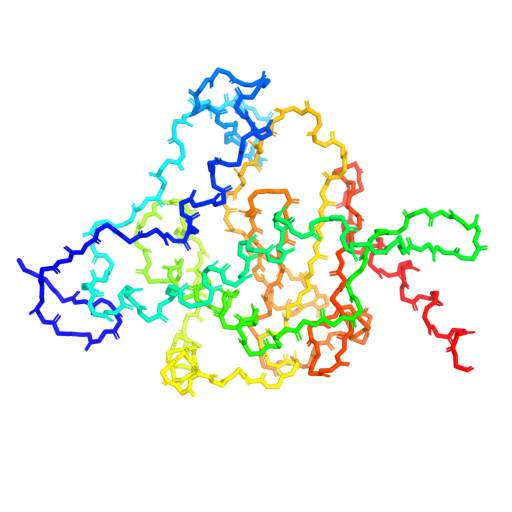1 76 ? 10.896 -1.719 3.192 1.00 97.38 76 TYR A O 1
ATOM 625 N N . ALA A 1 77 ? 8.728 -1.550 3.788 1.00 96.19 77 ALA A N 1
ATOM 626 C CA . ALA A 1 77 ? 8.340 -0.702 2.672 1.00 96.19 77 ALA A CA 1
ATOM 627 C C . ALA A 1 77 ? 9.062 0.646 2.705 1.00 96.19 77 ALA A C 1
ATOM 629 O O . ALA A 1 77 ? 9.540 1.111 1.670 1.00 96.19 77 ALA A O 1
ATOM 630 N N . PHE A 1 78 ? 9.200 1.256 3.884 1.00 93.00 78 PHE A N 1
ATOM 631 C CA . PHE A 1 78 ? 9.939 2.505 4.023 1.00 93.00 78 PHE A CA 1
ATOM 632 C C . PHE A 1 78 ? 11.408 2.343 3.611 1.00 93.00 78 PHE A C 1
ATOM 634 O O . PHE A 1 78 ? 11.916 3.132 2.807 1.00 93.00 78 PHE A O 1
ATOM 641 N N . LYS A 1 79 ? 12.062 1.275 4.085 1.00 92.94 79 LYS A N 1
ATOM 642 C CA . LYS A 1 79 ? 13.456 0.962 3.755 1.00 92.94 79 LYS A CA 1
ATOM 643 C C . LYS A 1 79 ? 13.666 0.790 2.251 1.00 92.94 79 LYS A C 1
ATOM 645 O O . LYS A 1 79 ? 14.535 1.445 1.674 1.00 92.94 79 LYS A O 1
ATOM 650 N N . ILE A 1 80 ? 12.876 -0.065 1.596 1.00 92.94 80 ILE A N 1
ATOM 651 C CA . ILE A 1 80 ? 13.062 -0.328 0.162 1.00 92.94 80 ILE A CA 1
ATOM 652 C C . ILE A 1 80 ? 12.700 0.895 -0.691 1.00 92.94 80 ILE A C 1
ATOM 654 O O . ILE A 1 80 ? 13.459 1.251 -1.594 1.00 92.94 80 ILE A O 1
ATOM 658 N N . LEU A 1 81 ? 11.590 1.582 -0.391 1.00 90.06 81 LEU A N 1
ATOM 659 C CA . LEU A 1 81 ? 11.081 2.669 -1.230 1.00 90.06 81 LEU A CA 1
ATOM 660 C C . LEU A 1 81 ? 11.824 3.996 -1.037 1.00 90.06 81 LEU A C 1
ATOM 662 O O . LEU A 1 81 ? 11.883 4.763 -1.994 1.00 90.06 81 LEU A O 1
ATOM 666 N N . ASN A 1 82 ? 12.417 4.275 0.129 1.00 83.75 82 ASN A N 1
ATOM 667 C CA . ASN A 1 82 ? 13.054 5.573 0.398 1.00 83.75 82 ASN A CA 1
ATOM 668 C C . ASN A 1 82 ? 14.559 5.472 0.671 1.00 83.75 82 ASN A C 1
ATOM 670 O O . ASN A 1 82 ? 15.336 6.225 0.084 1.00 83.75 82 ASN A O 1
ATOM 674 N N . GLU A 1 83 ? 14.991 4.537 1.517 1.00 82.94 83 GLU A N 1
ATOM 675 C CA . GLU A 1 83 ? 16.398 4.451 1.942 1.00 82.94 83 GLU A CA 1
ATOM 676 C C . GLU A 1 83 ? 17.288 3.741 0.916 1.00 82.94 83 GLU A C 1
ATOM 678 O O . GLU A 1 83 ? 18.472 4.045 0.790 1.00 82.94 83 GLU A O 1
ATOM 683 N N . GLN A 1 84 ? 16.722 2.812 0.146 1.00 84.25 84 GLN A N 1
ATOM 684 C CA . GLN A 1 84 ? 17.452 2.007 -0.835 1.00 84.25 84 GLN A CA 1
ATOM 685 C C . GLN A 1 84 ? 17.328 2.527 -2.271 1.00 84.25 84 GLN A C 1
ATOM 687 O O . GLN A 1 84 ? 17.560 1.774 -3.213 1.00 84.25 84 GLN A O 1
ATOM 692 N N . SER A 1 85 ? 16.996 3.805 -2.464 1.00 76.12 85 SER A N 1
ATOM 693 C CA . SER A 1 85 ? 16.848 4.407 -3.799 1.00 76.12 85 SER A CA 1
ATOM 694 C C . SER A 1 85 ? 18.093 4.260 -4.688 1.00 76.12 85 SER A C 1
ATOM 696 O O . SER A 1 85 ? 17.955 4.146 -5.902 1.00 76.12 85 SER A O 1
ATOM 698 N N . SER A 1 86 ? 19.289 4.165 -4.102 1.00 78.50 86 SER A N 1
ATOM 699 C CA . SER A 1 86 ? 20.552 3.902 -4.809 1.00 78.50 86 SER A CA 1
ATOM 700 C C . SER A 1 86 ? 20.660 2.507 -5.438 1.00 78.50 86 SER A C 1
ATOM 702 O O . SER A 1 86 ? 21.466 2.316 -6.343 1.00 78.50 86 SER A O 1
ATOM 704 N N . HIS A 1 87 ? 19.858 1.533 -4.995 1.00 86.12 87 HIS A N 1
ATOM 705 C CA . HIS A 1 87 ? 19.829 0.179 -5.565 1.00 86.12 87 HIS A CA 1
ATOM 706 C C . HIS A 1 87 ? 18.923 0.069 -6.799 1.00 86.12 87 HIS A C 1
ATOM 708 O O . HIS A 1 87 ? 18.834 -0.998 -7.409 1.00 86.12 87 HIS A O 1
ATOM 714 N N . ARG A 1 88 ? 18.238 1.158 -7.167 1.00 89.00 88 ARG A N 1
ATOM 715 C CA . ARG A 1 88 ? 17.389 1.216 -8.355 1.00 89.00 88 ARG A CA 1
ATOM 716 C C . ARG A 1 88 ? 18.244 1.168 -9.615 1.00 89.00 88 ARG A C 1
ATOM 718 O O . ARG A 1 88 ? 19.171 1.956 -9.781 1.00 89.00 88 ARG A O 1
ATOM 725 N N . LYS A 1 89 ? 17.883 0.281 -10.535 1.00 91.62 89 LYS A N 1
ATOM 726 C CA . LYS A 1 89 ? 18.433 0.237 -11.890 1.00 91.62 89 LYS A CA 1
ATOM 727 C C . LYS A 1 89 ? 17.501 0.980 -12.846 1.00 91.62 89 LYS A C 1
ATOM 729 O O . LYS A 1 89 ? 16.285 0.863 -12.689 1.00 91.62 89 LYS A O 1
ATOM 734 N N . PRO A 1 90 ? 18.028 1.725 -13.831 1.00 90.94 90 PRO A N 1
ATOM 735 C CA . PRO A 1 90 ? 17.189 2.410 -14.803 1.00 90.94 90 PRO A CA 1
ATOM 736 C C . PRO A 1 90 ? 16.436 1.395 -15.671 1.00 90.94 90 PRO A C 1
ATOM 738 O O . PRO A 1 90 ? 17.005 0.400 -16.121 1.00 90.94 90 PRO A O 1
ATOM 741 N N . LEU A 1 91 ? 15.161 1.673 -15.924 1.00 88.81 91 LEU A N 1
ATOM 742 C CA . LEU A 1 91 ? 14.341 1.004 -16.926 1.00 88.81 91 LEU A CA 1
ATOM 743 C C . LEU A 1 91 ? 14.288 1.910 -18.155 1.00 88.81 91 LEU A C 1
ATOM 745 O O . LEU A 1 91 ? 13.883 3.069 -18.052 1.00 88.81 91 LEU A O 1
ATOM 749 N N . ARG A 1 92 ? 14.713 1.398 -19.309 1.00 87.00 92 ARG A N 1
ATOM 750 C CA . ARG A 1 92 ? 14.736 2.144 -20.569 1.00 87.00 92 ARG A CA 1
ATOM 751 C C . ARG A 1 92 ? 14.069 1.350 -21.679 1.00 87.00 92 ARG A C 1
ATOM 753 O O . ARG A 1 92 ? 14.076 0.123 -21.626 1.00 87.00 92 ARG A O 1
ATOM 760 N N . ASP A 1 93 ? 13.505 2.055 -22.649 1.00 81.06 93 ASP A N 1
ATOM 761 C CA . ASP A 1 93 ? 13.076 1.448 -23.906 1.00 81.06 93 ASP A CA 1
ATOM 762 C C . ASP A 1 93 ? 14.267 1.216 -24.855 1.00 81.06 93 ASP A C 1
ATOM 764 O O . ASP A 1 93 ? 15.410 1.584 -24.564 1.00 81.06 93 ASP A O 1
ATOM 768 N N . GLU A 1 94 ? 13.994 0.624 -26.016 1.00 77.25 94 GLU A N 1
ATOM 769 C CA . GLU A 1 94 ? 14.991 0.343 -27.060 1.00 77.25 94 GLU A CA 1
ATOM 770 C C . GLU A 1 94 ? 15.660 1.601 -27.625 1.00 77.25 94 GLU A C 1
ATOM 772 O O . GLU A 1 94 ? 16.795 1.561 -28.099 1.00 77.25 94 GLU A O 1
ATOM 777 N N . LYS A 1 95 ? 14.966 2.741 -27.561 1.00 81.56 95 LYS A N 1
ATOM 778 C CA . LYS A 1 95 ? 15.465 4.048 -28.004 1.00 81.56 95 LYS A CA 1
ATOM 779 C C . LYS A 1 95 ? 16.272 4.750 -26.908 1.00 81.56 95 LYS A C 1
ATOM 781 O O . LYS A 1 95 ? 16.753 5.863 -27.118 1.00 81.56 95 LYS A O 1
ATOM 786 N N . GLY A 1 96 ? 16.434 4.114 -25.746 1.00 81.69 96 GLY A N 1
ATOM 787 C CA . GLY A 1 96 ? 17.147 4.643 -24.593 1.00 81.69 96 GLY A CA 1
ATOM 788 C C . GLY A 1 96 ? 16.348 5.654 -23.765 1.00 81.69 96 GLY A C 1
ATOM 789 O O . GLY A 1 96 ? 16.933 6.268 -22.867 1.00 81.69 96 GLY A O 1
ATOM 790 N N . GLN A 1 97 ? 15.049 5.830 -24.031 1.00 82.19 97 GLN A N 1
ATOM 791 C CA . GLN A 1 97 ? 14.153 6.671 -23.241 1.00 82.19 97 GLN A CA 1
ATOM 792 C C . GLN A 1 97 ? 13.942 6.049 -21.860 1.00 82.19 97 GLN A C 1
ATOM 794 O O . GLN A 1 97 ? 13.646 4.864 -21.738 1.00 82.19 97 GLN A O 1
ATOM 799 N N . GLU A 1 98 ? 14.083 6.849 -20.804 1.00 83.88 98 GLU A N 1
ATOM 800 C CA . GLU A 1 98 ? 13.848 6.392 -19.434 1.00 83.88 98 GLU A CA 1
ATOM 801 C C . GLU A 1 98 ? 12.352 6.200 -19.164 1.00 83.88 98 GLU A C 1
ATOM 803 O O . GLU A 1 98 ? 11.579 7.157 -19.125 1.00 83.88 98 GLU A O 1
ATOM 808 N N . LEU A 1 99 ? 11.972 4.941 -18.955 1.00 84.00 99 LEU A N 1
ATOM 809 C CA . LEU A 1 99 ? 10.620 4.492 -18.632 1.00 84.00 99 LEU A CA 1
ATOM 810 C C . LEU A 1 99 ? 10.376 4.422 -17.116 1.00 84.00 99 LEU A C 1
ATOM 812 O O . LEU A 1 99 ? 9.235 4.361 -16.661 1.00 84.00 99 LEU A O 1
ATOM 816 N N . GLY A 1 100 ? 11.442 4.417 -16.319 1.00 89.44 100 GLY A N 1
ATOM 817 C CA . GLY A 1 100 ? 11.380 4.372 -14.865 1.00 89.44 100 GLY A CA 1
ATOM 818 C C . GLY A 1 100 ? 12.598 3.683 -14.279 1.00 89.44 100 GLY A C 1
ATOM 819 O O . GLY A 1 100 ? 13.709 3.796 -14.797 1.00 89.44 100 GLY A O 1
ATOM 820 N N . ALA A 1 101 ? 12.381 2.925 -13.213 1.00 91.50 101 ALA A N 1
ATOM 821 C CA . ALA A 1 101 ? 13.423 2.158 -12.557 1.00 91.50 101 ALA A CA 1
ATOM 822 C C . ALA A 1 101 ? 12.898 0.825 -12.020 1.00 91.50 101 ALA A C 1
ATOM 824 O O . ALA A 1 101 ? 11.691 0.600 -11.939 1.00 91.50 101 ALA A O 1
ATOM 825 N N . TYR A 1 102 ? 13.805 -0.062 -11.625 1.00 93.88 102 TYR A N 1
ATOM 826 C CA . TYR A 1 102 ? 13.446 -1.302 -10.952 1.00 93.88 102 TYR A CA 1
ATOM 827 C C . TYR A 1 102 ? 14.474 -1.729 -9.902 1.00 93.88 102 TYR A C 1
ATOM 829 O O . TYR A 1 102 ? 15.639 -1.335 -9.956 1.00 93.88 102 TYR A O 1
ATOM 837 N N . TYR A 1 103 ? 14.041 -2.568 -8.964 1.00 94.38 103 TYR A N 1
ATOM 838 C CA . TYR A 1 103 ? 14.920 -3.348 -8.092 1.00 94.38 103 TYR A CA 1
ATOM 839 C C . TYR A 1 103 ? 14.945 -4.794 -8.584 1.00 94.38 103 TYR A C 1
ATOM 841 O O . TYR A 1 103 ? 13.909 -5.321 -8.991 1.00 94.38 103 TYR A O 1
ATOM 849 N N . GLU A 1 104 ? 16.114 -5.437 -8.544 1.00 94.69 104 GLU A N 1
ATOM 850 C CA . GLU A 1 104 ? 16.262 -6.832 -8.994 1.00 94.69 104 GLU A CA 1
ATOM 851 C C . GLU A 1 104 ? 15.442 -7.805 -8.151 1.00 94.69 104 GLU A C 1
ATOM 853 O O . GLU A 1 104 ? 14.848 -8.736 -8.683 1.00 94.69 104 GLU A O 1
ATOM 858 N N . THR A 1 105 ? 15.406 -7.580 -6.838 1.00 95.31 105 THR A N 1
ATOM 859 C CA . THR A 1 105 ? 14.725 -8.446 -5.880 1.00 95.31 105 THR A CA 1
ATOM 860 C C . THR A 1 105 ? 14.088 -7.624 -4.766 1.00 95.31 105 THR A C 1
ATOM 862 O O . THR A 1 105 ? 14.471 -6.480 -4.508 1.00 95.31 105 THR A O 1
ATOM 865 N N . TYR A 1 106 ? 13.089 -8.215 -4.113 1.00 97.06 106 TYR A N 1
ATOM 866 C CA . TYR A 1 106 ? 12.414 -7.671 -2.940 1.00 97.06 106 TYR A CA 1
ATOM 867 C C . TYR A 1 106 ? 11.660 -8.785 -2.189 1.00 97.06 106 TYR A C 1
ATOM 869 O O . TYR A 1 106 ? 11.393 -9.855 -2.735 1.00 97.06 106 TYR A O 1
ATOM 877 N N . GLU A 1 107 ? 11.281 -8.524 -0.939 1.00 97.81 107 GLU A N 1
ATOM 878 C CA . GLU A 1 107 ? 10.495 -9.426 -0.094 1.00 97.81 107 GLU A CA 1
ATOM 879 C C . GLU A 1 107 ? 9.014 -9.290 -0.445 1.00 97.81 107 GLU A C 1
ATOM 881 O O . GLU A 1 107 ? 8.313 -8.403 0.056 1.00 97.81 107 GLU A O 1
ATOM 886 N N . TYR A 1 108 ? 8.540 -10.180 -1.317 1.00 98.44 108 TYR A N 1
ATOM 887 C CA . TYR A 1 108 ? 7.186 -10.145 -1.865 1.00 98.44 108 TYR A CA 1
ATOM 888 C C . TYR A 1 108 ? 6.097 -9.997 -0.798 1.00 98.44 108 TYR A C 1
ATOM 890 O O . TYR A 1 108 ? 5.300 -9.059 -0.863 1.00 98.44 108 TYR A O 1
ATOM 898 N N . ASN A 1 109 ? 6.098 -10.884 0.204 1.00 98.44 109 ASN A N 1
ATOM 899 C CA . ASN A 1 109 ? 5.083 -10.894 1.257 1.00 98.44 109 ASN A CA 1
ATOM 900 C C . ASN A 1 109 ? 5.075 -9.578 2.034 1.00 98.44 109 ASN A C 1
ATOM 902 O O . ASN A 1 109 ? 4.023 -8.966 2.190 1.00 98.44 109 ASN A O 1
ATOM 906 N N . LYS A 1 110 ? 6.250 -9.093 2.452 1.00 98.56 110 LYS A N 1
ATOM 907 C CA . LYS A 1 110 ? 6.346 -7.864 3.247 1.00 98.56 110 LYS A CA 1
ATOM 908 C C . LYS A 1 110 ? 5.857 -6.649 2.471 1.00 98.56 110 LYS A C 1
ATOM 910 O O . LYS A 1 110 ? 5.074 -5.861 2.994 1.00 98.56 110 LYS A O 1
ATOM 915 N N . LEU A 1 111 ? 6.288 -6.513 1.217 1.00 98.50 111 LEU A N 1
ATOM 916 C CA . LEU A 1 111 ? 5.921 -5.361 0.404 1.00 98.50 111 LEU A CA 1
ATOM 917 C C . LEU A 1 111 ? 4.445 -5.384 -0.002 1.00 98.50 111 LEU A C 1
ATOM 919 O O . LEU A 1 111 ? 3.774 -4.357 0.029 1.00 98.50 111 LEU A O 1
ATOM 923 N N . LYS A 1 112 ? 3.915 -6.552 -0.374 1.00 98.69 112 LYS A N 1
ATOM 924 C CA . LYS A 1 112 ? 2.511 -6.663 -0.769 1.00 98.69 112 LYS A CA 1
ATOM 925 C C . LYS A 1 112 ? 1.568 -6.470 0.420 1.00 98.69 112 LYS A C 1
ATOM 927 O O . LYS A 1 112 ? 0.590 -5.735 0.289 1.00 98.69 112 LYS A O 1
ATOM 932 N N . LEU A 1 113 ? 1.890 -7.048 1.580 1.00 98.81 113 LEU A N 1
ATOM 933 C CA . LEU A 1 113 ? 1.111 -6.851 2.807 1.00 98.81 113 LEU A CA 1
ATOM 934 C C . LEU A 1 113 ? 1.159 -5.404 3.297 1.00 98.81 113 LEU A C 1
ATOM 936 O O . LEU A 1 113 ? 0.157 -4.931 3.819 1.00 98.81 113 LEU A O 1
ATOM 940 N N . PHE A 1 114 ? 2.246 -4.666 3.054 1.00 98.62 114 PHE A N 1
ATOM 941 C CA . PHE A 1 114 ? 2.274 -3.220 3.286 1.00 98.62 114 PHE A CA 1
ATOM 942 C C . PHE A 1 114 ? 1.202 -2.480 2.467 1.00 98.62 114 PHE A C 1
ATOM 944 O O . PHE A 1 114 ? 0.388 -1.740 3.016 1.00 98.62 114 PHE A O 1
ATOM 951 N N . PHE A 1 115 ? 1.141 -2.695 1.151 1.00 98.44 115 PHE A N 1
ATOM 952 C CA . PHE A 1 115 ? 0.146 -2.008 0.318 1.00 98.44 115 PHE A CA 1
ATOM 953 C C . PHE A 1 115 ? -1.289 -2.415 0.666 1.00 98.44 115 PHE A C 1
ATOM 955 O O . PHE A 1 115 ? -2.195 -1.576 0.687 1.00 98.44 115 PHE A O 1
ATOM 962 N N . MET A 1 116 ? -1.497 -3.692 0.991 1.00 98.69 116 MET A N 1
ATOM 963 C CA . MET A 1 116 ? -2.781 -4.182 1.485 1.00 98.69 116 MET A CA 1
ATOM 964 C C . MET A 1 116 ? -3.134 -3.584 2.856 1.00 98.69 116 MET A C 1
ATOM 966 O O . MET A 1 116 ? -4.291 -3.228 3.068 1.00 98.69 116 MET A O 1
ATOM 970 N N . SER A 1 117 ? -2.170 -3.398 3.764 1.00 98.38 117 SER A N 1
ATOM 971 C CA . SER A 1 117 ? -2.417 -2.801 5.083 1.00 98.38 117 SER A CA 1
ATOM 972 C C . SER A 1 117 ? -2.784 -1.320 4.989 1.00 98.38 117 SER A C 1
ATOM 974 O O . SER A 1 117 ? -3.656 -0.864 5.727 1.00 98.38 117 SER A O 1
ATOM 976 N N . VAL A 1 118 ? -2.188 -0.561 4.060 1.00 97.69 118 VAL A N 1
ATOM 977 C CA . VAL A 1 118 ? -2.599 0.827 3.775 1.00 97.69 118 VAL A CA 1
ATOM 978 C C . VAL A 1 118 ? -4.034 0.860 3.236 1.00 97.69 118 VAL A C 1
ATOM 980 O O . VAL A 1 118 ? -4.851 1.651 3.710 1.00 97.69 118 VAL A O 1
ATOM 983 N N . LEU A 1 119 ? -4.381 -0.038 2.303 1.00 98.19 119 LEU A N 1
ATOM 984 C CA . LEU A 1 119 ? -5.749 -0.168 1.788 1.00 98.19 119 LEU A CA 1
ATOM 985 C C . LEU A 1 119 ? -6.752 -0.526 2.902 1.00 98.19 119 LEU A C 1
ATOM 987 O O . LEU A 1 119 ? -7.830 0.067 2.961 1.00 98.19 119 LEU A O 1
ATOM 991 N N . LEU A 1 120 ? -6.400 -1.467 3.785 1.00 98.25 120 LEU A N 1
ATOM 992 C CA . LEU A 1 120 ? -7.213 -1.880 4.932 1.00 98.25 120 LEU A CA 1
ATOM 993 C C . LEU A 1 120 ? -7.446 -0.716 5.899 1.00 98.25 120 LEU A C 1
ATOM 995 O O . LEU A 1 120 ? -8.596 -0.409 6.214 1.00 98.25 120 LEU A O 1
ATOM 999 N N . ARG A 1 121 ? -6.366 -0.052 6.333 1.00 97.38 121 ARG A N 1
ATOM 1000 C CA . ARG A 1 121 ? -6.410 1.122 7.217 1.00 97.38 121 ARG A CA 1
ATOM 1001 C C . ARG A 1 121 ? -7.320 2.201 6.639 1.00 97.38 121 ARG A C 1
ATOM 1003 O O . ARG A 1 121 ? -8.238 2.657 7.313 1.00 97.38 121 ARG A O 1
ATOM 1010 N N . ALA A 1 122 ? -7.129 2.543 5.366 1.00 96.50 122 ALA A N 1
ATOM 1011 C CA . ALA A 1 122 ? -7.937 3.547 4.684 1.00 96.50 122 ALA A CA 1
ATOM 1012 C C . ALA A 1 122 ? -9.411 3.137 4.545 1.00 96.50 122 ALA A C 1
ATOM 1014 O O . ALA A 1 122 ? -10.293 3.978 4.668 1.00 96.50 122 ALA A O 1
ATOM 1015 N N . GLY A 1 123 ? -9.688 1.852 4.307 1.00 96.69 123 GLY A N 1
ATOM 1016 C CA . GLY A 1 123 ? -11.049 1.329 4.184 1.00 96.69 123 GLY A CA 1
ATOM 1017 C C . GLY A 1 123 ? -11.833 1.268 5.496 1.00 96.69 123 GLY A C 1
ATOM 1018 O O . GLY A 1 123 ? -13.062 1.272 5.455 1.00 96.69 123 GLY A O 1
ATOM 1019 N N . LEU A 1 124 ? -11.137 1.189 6.633 1.00 96.94 124 LEU A N 1
ATOM 1020 C CA . LEU A 1 124 ? -11.731 1.154 7.974 1.00 96.94 124 LEU A CA 1
ATOM 1021 C C . LEU A 1 124 ? -11.770 2.533 8.652 1.00 96.94 124 LEU A C 1
ATOM 1023 O O . LEU A 1 124 ? -12.535 2.723 9.599 1.00 96.94 124 LEU A O 1
ATOM 1027 N N . SER A 1 125 ? -10.959 3.486 8.197 1.00 95.44 125 SER A N 1
ATOM 1028 C CA . SER A 1 125 ? -10.886 4.830 8.772 1.00 95.44 125 SER A CA 1
ATOM 1029 C C . SER A 1 125 ? -12.103 5.688 8.422 1.00 95.44 125 SER A C 1
ATOM 1031 O O . SER A 1 125 ? -12.617 5.639 7.303 1.00 95.44 125 SER A O 1
ATOM 1033 N N . ASP A 1 126 ? -12.520 6.527 9.375 1.00 91.12 126 ASP A N 1
ATOM 1034 C CA . ASP A 1 126 ? -13.567 7.541 9.158 1.00 91.12 126 ASP A CA 1
ATOM 1035 C C . ASP A 1 126 ? -12.988 8.923 8.814 1.00 91.12 126 ASP A C 1
ATOM 1037 O O . ASP A 1 126 ? -13.726 9.884 8.576 1.00 91.12 126 ASP A O 1
ATOM 1041 N N . VAL A 1 127 ? -11.658 9.042 8.742 1.00 90.62 127 VAL A N 1
ATOM 1042 C CA . VAL A 1 127 ? -10.984 10.291 8.392 1.00 90.62 127 VAL A CA 1
ATOM 1043 C C . VAL A 1 127 ? -11.405 10.736 6.990 1.00 90.62 127 VAL A C 1
ATOM 1045 O O . VAL A 1 127 ? -11.302 9.990 6.013 1.00 90.62 127 VAL A O 1
ATOM 1048 N N . LEU A 1 128 ? -11.829 12.001 6.871 1.00 87.50 128 LEU A N 1
ATOM 1049 C CA . LEU A 1 128 ? -12.401 12.575 5.645 1.00 87.50 128 LEU A CA 1
ATOM 1050 C C . LEU A 1 128 ? -11.521 12.357 4.402 1.00 87.50 128 LEU A C 1
ATOM 1052 O O . LEU A 1 128 ? -12.043 12.160 3.305 1.00 87.50 128 LEU A O 1
ATOM 1056 N N . PHE A 1 129 ? -10.199 12.367 4.578 1.00 85.75 129 PHE A N 1
ATOM 1057 C CA . PHE A 1 129 ? -9.219 12.139 3.517 1.00 85.75 129 PHE A CA 1
ATOM 1058 C C . PHE A 1 129 ? -9.355 10.757 2.849 1.00 85.75 129 PHE A C 1
ATOM 1060 O O . PHE A 1 129 ? -9.126 10.630 1.651 1.00 85.75 129 PHE A O 1
ATOM 1067 N N . PHE A 1 130 ? -9.795 9.737 3.592 1.00 90.19 130 PHE A N 1
ATOM 1068 C CA . PHE A 1 130 ? -9.937 8.355 3.121 1.00 90.19 130 PHE A CA 1
ATOM 1069 C C . PHE A 1 130 ? -11.392 7.940 2.864 1.00 90.19 130 PHE A C 1
ATOM 1071 O O . PHE A 1 130 ? -11.647 6.812 2.449 1.00 90.19 130 PHE A O 1
ATOM 1078 N N . LYS A 1 131 ? -12.364 8.853 3.019 1.00 88.25 131 LYS A N 1
ATOM 1079 C CA . LYS A 1 131 ? -13.810 8.546 2.981 1.00 88.25 131 LYS A CA 1
ATOM 1080 C C . LYS A 1 131 ? -14.294 7.802 1.726 1.0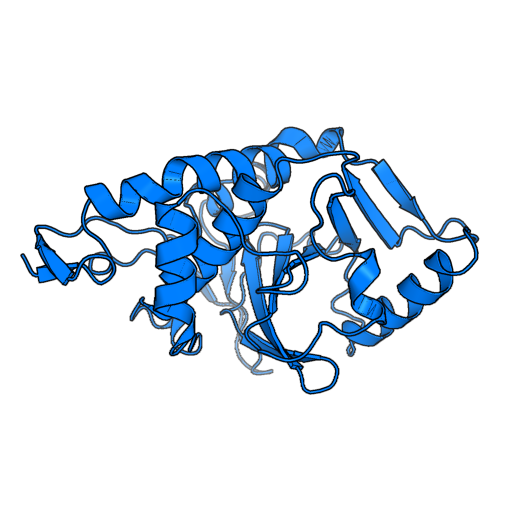0 88.25 131 LYS A C 1
ATOM 1082 O O . LYS A 1 131 ? -15.328 7.132 1.768 1.00 88.25 131 LYS A O 1
ATOM 1087 N N . HIS A 1 132 ? -13.583 7.942 0.604 1.00 87.75 132 HIS A N 1
ATOM 1088 C CA . HIS A 1 132 ? -13.910 7.324 -0.687 1.00 87.75 132 HIS A CA 1
ATOM 1089 C C . HIS A 1 132 ? -13.305 5.924 -0.880 1.00 87.75 132 HIS A C 1
ATOM 1091 O O . HIS A 1 132 ? -13.639 5.229 -1.847 1.00 87.75 132 HIS A O 1
ATOM 1097 N N . VAL A 1 133 ? -12.460 5.473 0.045 1.00 94.81 133 VAL A N 1
ATOM 1098 C CA . VAL A 1 133 ? -11.914 4.118 0.044 1.00 94.81 133 VAL A CA 1
ATOM 1099 C C . VAL A 1 133 ? -12.968 3.172 0.611 1.00 94.81 133 VAL A C 1
ATOM 1101 O O . VAL A 1 133 ? -13.256 3.149 1.801 1.00 94.81 133 VAL A O 1
ATOM 1104 N N . LYS A 1 134 ? -13.597 2.401 -0.277 1.00 94.31 134 LYS A N 1
ATOM 1105 C CA . LYS A 1 134 ? -14.648 1.427 0.036 1.00 94.31 134 LYS A CA 1
ATOM 1106 C C . LYS A 1 134 ? -14.180 0.045 -0.405 1.00 94.31 134 LYS A C 1
ATOM 1108 O O . LYS A 1 134 ? -14.400 -0.372 -1.547 1.00 94.31 134 LYS A O 1
ATOM 1113 N N . VAL A 1 135 ? -13.493 -0.627 0.515 1.00 95.12 135 VAL A N 1
ATOM 1114 C CA . VAL A 1 135 ? -12.901 -1.958 0.310 1.00 95.12 135 VAL A CA 1
ATOM 1115 C C . VAL A 1 135 ? -13.980 -3.045 0.314 1.00 95.12 135 VAL A C 1
ATOM 1117 O O . VAL A 1 135 ? -13.930 -3.958 -0.502 1.00 95.12 135 VAL A O 1
ATOM 1120 N N . GLY A 1 136 ? -15.011 -2.915 1.154 1.00 92.62 136 GLY A N 1
ATOM 1121 C CA . GLY A 1 136 ? -16.147 -3.841 1.185 1.00 92.62 136 GLY A CA 1
ATOM 1122 C C . GLY A 1 136 ? -15.751 -5.240 1.686 1.00 92.62 136 GLY A C 1
ATOM 1123 O O . GLY A 1 136 ? -15.010 -5.332 2.660 1.00 92.62 136 GLY A O 1
ATOM 1124 N N . PRO A 1 137 ? -16.208 -6.334 1.048 1.00 92.12 137 PRO A N 1
ATOM 1125 C CA . PRO A 1 137 ? -15.997 -7.697 1.557 1.00 92.12 137 PRO A CA 1
ATOM 1126 C C . PRO A 1 137 ? -14.525 -8.134 1.559 1.00 92.12 137 PRO A C 1
ATOM 1128 O O . PRO A 1 137 ? -14.170 -9.114 2.202 1.00 92.12 137 PRO A O 1
ATOM 1131 N N . TYR A 1 138 ? -13.658 -7.405 0.855 1.00 96.88 138 TYR A N 1
ATOM 1132 C CA . TYR A 1 138 ? -12.227 -7.680 0.794 1.00 96.88 138 TYR A CA 1
ATOM 1133 C C . TYR A 1 138 ? -11.480 -7.343 2.095 1.00 96.88 138 TYR A C 1
ATOM 1135 O O . TYR A 1 138 ? -10.321 -7.717 2.222 1.00 96.88 138 TYR A O 1
ATOM 1143 N N . ILE A 1 139 ? -12.119 -6.658 3.053 1.00 97.88 139 ILE A N 1
ATOM 1144 C CA . ILE A 1 139 ? -11.519 -6.317 4.354 1.00 97.88 139 ILE A CA 1
ATOM 1145 C C . ILE A 1 139 ? -11.033 -7.570 5.086 1.00 97.88 139 ILE A C 1
ATOM 1147 O O . ILE A 1 139 ? -9.882 -7.611 5.507 1.00 97.88 139 ILE A O 1
ATOM 1151 N N . GLU A 1 140 ? -11.882 -8.591 5.200 1.00 97.31 140 GLU A N 1
ATOM 1152 C CA . GLU A 1 140 ? -11.544 -9.802 5.957 1.00 97.31 140 GLU A CA 1
ATOM 1153 C C . GLU A 1 140 ? -10.438 -10.604 5.257 1.00 97.31 140 GLU A C 1
ATOM 1155 O O . GLU A 1 140 ? -9.481 -11.004 5.905 1.00 97.31 140 GLU A O 1
ATOM 1160 N N . LEU A 1 141 ? -10.459 -10.681 3.919 1.00 97.62 141 LEU A N 1
ATOM 1161 C CA . LEU A 1 141 ? -9.372 -11.302 3.147 1.00 97.62 141 LEU A CA 1
ATOM 1162 C C . LEU A 1 141 ? -8.014 -10.628 3.391 1.00 97.62 141 LEU A C 1
ATOM 1164 O O . LEU A 1 141 ? -6.978 -11.289 3.408 1.00 97.62 141 LEU A O 1
ATOM 1168 N N . ILE A 1 142 ? -8.005 -9.302 3.561 1.00 98.44 142 ILE A N 1
ATOM 1169 C CA . ILE A 1 142 ? -6.774 -8.574 3.867 1.00 98.44 142 ILE A CA 1
ATOM 1170 C C . ILE A 1 142 ? -6.328 -8.843 5.310 1.00 98.44 142 ILE A C 1
ATOM 1172 O O . ILE A 1 142 ? -5.134 -9.036 5.531 1.00 98.44 142 ILE A O 1
ATOM 1176 N N . LYS A 1 143 ? -7.253 -8.878 6.280 1.00 98.31 143 LYS A N 1
ATOM 1177 C CA . LYS A 1 143 ? -6.930 -9.219 7.677 1.00 98.31 143 LYS A CA 1
ATOM 1178 C C . LYS A 1 143 ? -6.337 -10.621 7.787 1.00 98.31 143 LYS A C 1
ATOM 1180 O O . LYS A 1 143 ? -5.291 -10.770 8.410 1.00 98.31 143 LYS A O 1
ATOM 1185 N N . ASP A 1 144 ? -6.939 -11.604 7.120 1.00 98.12 144 ASP A N 1
ATOM 1186 C CA . ASP A 1 144 ? -6.456 -12.987 7.103 1.00 98.12 144 ASP A CA 1
ATOM 1187 C C . ASP A 1 144 ? -5.022 -13.069 6.560 1.00 98.12 144 ASP A C 1
ATOM 1189 O O . ASP A 1 144 ? -4.15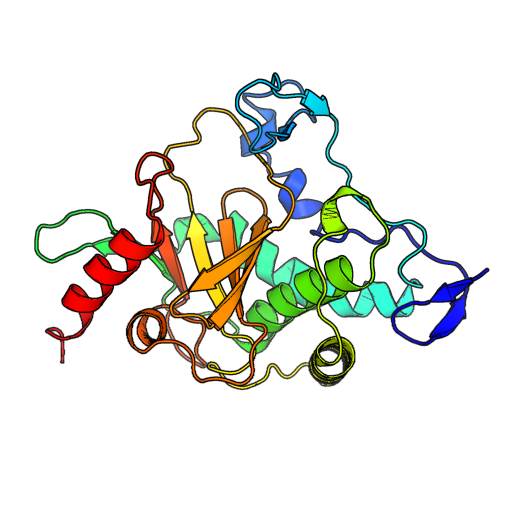9 -13.703 7.164 1.00 98.12 144 ASP A O 1
ATOM 1193 N N . ALA A 1 145 ? -4.732 -12.370 5.456 1.00 98.31 145 ALA A N 1
ATOM 1194 C CA . ALA A 1 145 ? -3.391 -12.328 4.871 1.00 98.31 145 ALA A CA 1
ATOM 1195 C C . ALA A 1 145 ? -2.359 -11.657 5.800 1.00 98.31 145 ALA A C 1
ATOM 1197 O O . ALA A 1 145 ? -1.2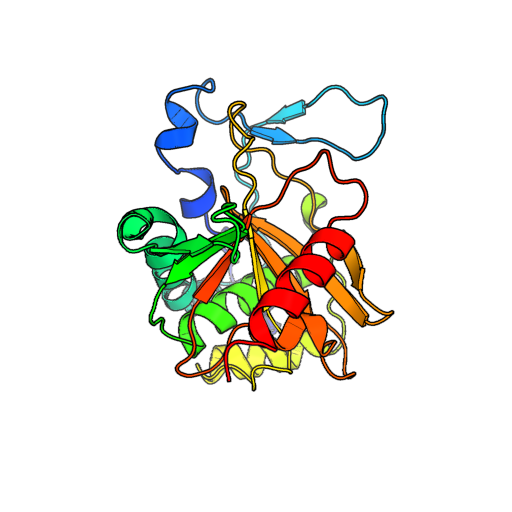20 -12.116 5.906 1.00 98.31 145 ALA A O 1
ATOM 1198 N N . ILE A 1 146 ? -2.756 -10.580 6.488 1.00 98.44 146 ILE A N 1
ATOM 1199 C CA . ILE A 1 146 ? -1.910 -9.860 7.451 1.00 98.44 146 ILE A CA 1
ATOM 1200 C C . ILE A 1 146 ? -1.620 -10.726 8.679 1.00 98.44 146 ILE A C 1
ATOM 1202 O O . ILE A 1 146 ? -0.464 -10.797 9.099 1.00 98.44 146 ILE A O 1
ATOM 1206 N N . ASP A 1 147 ? -2.636 -11.405 9.215 1.00 97.94 147 ASP A N 1
ATOM 1207 C CA . ASP A 1 147 ? -2.515 -12.293 10.375 1.00 97.94 147 ASP A CA 1
ATOM 1208 C C . ASP A 1 147 ? -1.690 -13.545 10.048 1.00 97.94 147 ASP A C 1
ATOM 1210 O O . ASP A 1 147 ? -0.905 -14.001 10.879 1.00 97.94 147 ASP A O 1
ATOM 1214 N N . ALA A 1 148 ? -1.805 -14.063 8.822 1.00 98.06 148 ALA A N 1
ATOM 1215 C CA . ALA A 1 148 ? -1.005 -15.185 8.334 1.00 98.06 148 ALA A CA 1
ATOM 1216 C C . ALA A 1 148 ? 0.427 -14.795 7.919 1.00 98.06 148 ALA A C 1
ATOM 1218 O O . ALA A 1 148 ? 1.250 -15.675 7.655 1.00 98.06 148 ALA A O 1
ATOM 1219 N N . GLY A 1 149 ? 0.730 -13.499 7.779 1.00 98.12 149 GLY A N 1
ATOM 1220 C CA . GLY A 1 149 ? 2.020 -13.016 7.274 1.00 98.12 149 GLY A CA 1
ATOM 1221 C C . GLY A 1 149 ? 2.353 -13.460 5.845 1.00 98.12 149 GLY A C 1
ATOM 1222 O O . GLY A 1 149 ? 3.513 -13.411 5.432 1.00 98.12 149 GLY A O 1
ATOM 1223 N N . THR A 1 150 ? 1.342 -13.895 5.090 1.00 98.25 150 THR A N 1
ATOM 1224 C CA . THR A 1 150 ? 1.482 -14.468 3.749 1.00 98.25 150 THR A CA 1
ATOM 1225 C C . THR A 1 150 ? 0.563 -13.725 2.790 1.00 98.25 150 THR A C 1
ATOM 1227 O O . THR A 1 150 ? -0.656 -13.718 2.953 1.00 98.25 150 THR A O 1
ATOM 1230 N N . ALA A 1 151 ? 1.150 -13.071 1.790 1.00 97.88 151 ALA A N 1
ATOM 1231 C CA . ALA A 1 151 ? 0.403 -12.324 0.795 1.00 97.88 151 ALA A CA 1
ATOM 1232 C C . ALA A 1 151 ? -0.262 -13.275 -0.216 1.00 97.88 151 ALA A C 1
ATOM 1234 O O . ALA A 1 151 ? 0.314 -14.316 -0.539 1.00 97.88 151 ALA A O 1
ATOM 1235 N N . PRO A 1 152 ? -1.432 -12.909 -0.766 1.00 97.44 152 PRO A N 1
ATOM 1236 C CA . PRO A 1 152 ? -2.068 -13.691 -1.819 1.00 97.44 152 PRO A CA 1
ATOM 1237 C C . PRO A 1 152 ? -1.266 -13.614 -3.128 1.00 97.44 152 PRO A C 1
ATOM 1239 O O . PRO A 1 152 ? -0.365 -12.779 -3.265 1.00 97.44 152 PRO A O 1
ATOM 1242 N N . ASP A 1 153 ? -1.627 -14.432 -4.117 1.00 96.81 153 ASP A N 1
ATOM 1243 C CA . ASP A 1 153 ? -0.963 -14.493 -5.426 1.00 96.81 153 ASP A CA 1
ATOM 1244 C C . ASP A 1 153 ? -0.953 -13.154 -6.169 1.00 96.81 153 ASP A C 1
ATOM 1246 O O . ASP A 1 153 ? -1.817 -12.306 -5.963 1.00 96.81 153 ASP A O 1
ATOM 1250 N N . SER A 1 154 ? 0.012 -12.949 -7.075 1.00 97.31 154 SER A N 1
ATOM 1251 C CA . SER A 1 154 ? 0.256 -11.679 -7.793 1.00 97.31 154 SER A CA 1
ATOM 1252 C C . SER A 1 154 ? -0.993 -11.039 -8.396 1.00 97.31 154 SER A C 1
ATOM 1254 O O . SER A 1 154 ? -1.133 -9.818 -8.343 1.00 97.31 154 SER A O 1
ATOM 1256 N N . ASN A 1 155 ? -1.912 -11.851 -8.916 1.00 97.38 155 ASN A N 1
ATOM 1257 C CA . ASN A 1 155 ? -3.159 -11.386 -9.498 1.00 97.38 155 ASN A CA 1
ATOM 1258 C C . ASN A 1 155 ? -4.137 -10.848 -8.442 1.00 97.38 155 ASN A C 1
ATOM 1260 O O . ASN A 1 155 ? -4.781 -9.828 -8.676 1.00 97.38 155 ASN A O 1
ATOM 1264 N N . ASP A 1 156 ? -4.244 -11.484 -7.282 1.00 97.25 156 ASP A N 1
ATOM 1265 C CA . ASP A 1 156 ? -5.136 -11.054 -6.208 1.00 97.25 156 ASP A CA 1
ATOM 1266 C C . ASP A 1 156 ? -4.565 -9.832 -5.509 1.00 97.25 156 ASP A C 1
ATOM 1268 O O . ASP A 1 156 ? -3.418 -9.829 -5.069 1.00 97.25 156 ASP A O 1
ATOM 1272 N N . PHE A 1 157 ? -5.351 -8.759 -5.427 1.00 98.00 157 PHE A N 1
ATOM 1273 C CA . PHE A 1 157 ? -4.843 -7.456 -4.992 1.00 98.00 157 PHE A CA 1
ATOM 1274 C C . PHE A 1 157 ? -3.576 -7.037 -5.748 1.00 98.00 157 PHE A C 1
ATOM 1276 O O . PHE A 1 157 ? -2.616 -6.573 -5.139 1.00 98.00 157 PHE A O 1
ATOM 1283 N N . ALA A 1 158 ? -3.545 -7.237 -7.071 1.00 98.25 158 ALA A N 1
ATOM 1284 C CA . ALA A 1 158 ? -2.403 -6.855 -7.895 1.00 98.25 158 ALA A CA 1
ATOM 1285 C C . ALA A 1 158 ? -1.975 -5.408 -7.627 1.00 98.25 158 ALA A C 1
ATOM 1287 O O . ALA A 1 158 ? -2.804 -4.492 -7.667 1.00 98.25 158 ALA A O 1
ATOM 1288 N N . VAL A 1 159 ? -0.679 -5.230 -7.368 1.00 98.12 159 VAL A N 1
ATOM 1289 C CA . VAL A 1 159 ? -0.069 -3.932 -7.083 1.00 98.12 159 VAL A CA 1
ATOM 1290 C C . VAL A 1 159 ? 0.965 -3.600 -8.140 1.00 98.12 159 VAL A C 1
ATOM 1292 O O . VAL A 1 159 ? 1.783 -4.455 -8.458 1.00 98.12 159 VAL A O 1
ATOM 1295 N N . PHE A 1 160 ? 0.973 -2.364 -8.629 1.00 95.50 160 PHE A N 1
ATOM 1296 C CA . PHE A 1 160 ? 2.080 -1.806 -9.409 1.00 95.50 160 PHE A CA 1
ATOM 1297 C C . PHE A 1 160 ? 2.404 -0.390 -8.923 1.00 95.50 160 PHE A C 1
ATOM 1299 O O . PHE A 1 160 ? 1.538 0.291 -8.359 1.00 95.50 160 PHE A O 1
ATOM 1306 N N . LEU A 1 161 ? 3.655 0.036 -9.112 1.00 93.94 161 LEU A N 1
ATOM 1307 C CA . LEU A 1 161 ? 4.160 1.310 -8.602 1.00 93.94 161 LEU A CA 1
ATOM 1308 C C . LEU A 1 161 ? 4.490 2.275 -9.732 1.00 93.94 161 LEU A C 1
ATOM 1310 O O . LEU A 1 161 ? 5.000 1.890 -10.783 1.00 93.94 161 LEU A O 1
ATOM 1314 N N . ALA A 1 162 ? 4.256 3.548 -9.459 1.00 88.06 162 ALA A N 1
ATOM 1315 C CA . ALA A 1 162 ? 4.659 4.664 -10.284 1.00 88.06 162 ALA A CA 1
ATOM 1316 C C . ALA A 1 162 ? 5.323 5.751 -9.425 1.00 88.06 162 ALA A C 1
ATOM 1318 O O . ALA A 1 162 ? 5.166 5.772 -8.204 1.00 88.06 162 ALA A O 1
ATOM 1319 N N . TYR A 1 163 ? 6.062 6.663 -10.046 1.00 80.75 163 TYR A N 1
ATOM 1320 C CA . TYR A 1 163 ? 6.572 7.871 -9.399 1.00 80.75 163 TYR A CA 1
ATOM 1321 C C . TYR A 1 163 ? 6.543 9.047 -10.369 1.00 80.75 163 TYR A C 1
ATOM 1323 O O . TYR A 1 163 ? 6.659 8.861 -11.579 1.00 80.75 163 TYR A O 1
ATOM 1331 N N . ASP A 1 164 ? 6.404 10.255 -9.831 1.00 68.38 164 ASP A N 1
ATOM 1332 C CA . ASP A 1 164 ? 6.461 11.492 -10.609 1.00 68.38 164 ASP A CA 1
ATOM 1333 C C . ASP A 1 164 ? 7.831 12.162 -10.432 1.00 68.38 164 ASP A C 1
ATOM 1335 O O . ASP A 1 164 ? 8.155 12.679 -9.358 1.00 68.38 164 ASP A O 1
ATOM 1339 N N . ASP A 1 165 ? 8.627 12.147 -11.500 1.00 62.16 165 ASP A N 1
ATOM 1340 C CA . ASP A 1 165 ? 9.962 12.758 -11.564 1.00 62.16 165 ASP A CA 1
ATOM 1341 C C . ASP A 1 165 ? 9.910 14.295 -11.722 1.00 62.16 165 ASP A C 1
ATOM 1343 O O . ASP A 1 165 ? 10.902 14.996 -11.526 1.00 62.16 165 ASP A O 1
ATOM 1347 N N . GLU A 1 166 ? 8.746 14.863 -12.066 1.00 51.66 166 GLU A N 1
ATOM 1348 C CA . GLU A 1 166 ? 8.580 16.303 -12.296 1.00 51.66 166 GLU A CA 1
ATOM 1349 C C . GLU A 1 166 ? 8.266 17.094 -11.012 1.00 51.66 166 GLU A C 1
ATOM 1351 O O . GLU A 1 166 ? 8.270 18.332 -11.031 1.00 51.66 166 GLU A O 1
ATOM 1356 N N . THR A 1 167 ? 8.058 16.434 -9.864 1.00 50.00 167 THR A N 1
ATOM 1357 C CA . THR A 1 167 ? 7.712 17.109 -8.597 1.00 50.00 167 THR A CA 1
ATOM 1358 C C . THR A 1 167 ? 8.913 17.768 -7.904 1.00 50.00 167 THR A C 1
ATOM 1360 O O . THR A 1 167 ? 9.269 17.484 -6.765 1.00 50.00 167 THR A O 1
ATOM 1363 N N . LYS A 1 168 ? 9.473 18.802 -8.544 1.00 46.22 168 LYS A N 1
ATOM 1364 C CA . LYS A 1 168 ? 10.386 19.781 -7.918 1.00 46.22 168 LYS A CA 1
ATOM 1365 C C . LYS A 1 168 ? 9.699 20.691 -6.876 1.00 46.22 168 LYS A C 1
ATOM 1367 O O . LYS A 1 168 ? 10.336 21.598 -6.350 1.00 46.22 168 LYS A O 1
ATOM 1372 N N . LYS A 1 169 ? 8.400 20.503 -6.597 1.00 48.81 169 LYS A N 1
ATOM 1373 C CA . LYS A 1 169 ? 7.545 21.424 -5.812 1.00 48.81 169 LYS A CA 1
ATOM 1374 C C . LYS A 1 169 ? 7.171 20.934 -4.402 1.00 48.81 169 LYS A C 1
ATOM 1376 O O . LYS A 1 169 ? 6.256 21.483 -3.792 1.00 48.81 169 LYS A O 1
ATOM 1381 N N . GLY A 1 170 ? 7.903 19.964 -3.856 1.00 52.88 170 GLY A N 1
ATOM 1382 C CA . GLY A 1 170 ? 7.566 19.345 -2.571 1.00 52.88 170 GLY A CA 1
ATOM 1383 C C . GLY A 1 170 ? 6.473 18.285 -2.719 1.00 52.88 170 GLY A C 1
ATOM 1384 O O . GLY A 1 170 ? 5.916 18.099 -3.801 1.00 52.88 170 GLY A O 1
ATOM 1385 N N . LEU A 1 171 ? 6.198 17.548 -1.643 1.00 59.34 171 LEU A N 1
ATOM 1386 C CA . LEU A 1 171 ? 5.267 16.426 -1.688 1.00 59.34 171 LEU A CA 1
ATOM 1387 C C . LEU A 1 171 ? 3.816 16.932 -1.840 1.00 59.34 171 LEU A C 1
ATOM 1389 O O . LEU A 1 171 ? 3.308 17.750 -1.071 1.00 59.34 171 LEU A O 1
ATOM 1393 N N . VAL A 1 172 ? 3.164 16.475 -2.904 1.00 61.41 172 VAL A N 1
ATOM 1394 C CA . VAL A 1 172 ? 1.742 16.700 -3.160 1.00 61.41 172 VAL A CA 1
ATOM 1395 C C . VAL A 1 172 ? 1.044 15.385 -2.871 1.00 61.41 172 VAL A C 1
ATOM 1397 O O . VAL A 1 172 ? 1.387 14.359 -3.458 1.00 61.41 172 VAL A O 1
ATOM 1400 N N . MET A 1 173 ? 0.083 15.413 -1.953 1.00 67.62 173 MET A N 1
ATOM 1401 C CA . MET A 1 173 ? -0.711 14.239 -1.622 1.00 67.62 173 MET A CA 1
ATOM 1402 C C . MET A 1 173 ? -2.160 14.478 -2.017 1.00 67.62 173 MET A C 1
ATOM 1404 O O . MET A 1 173 ? -2.786 15.440 -1.566 1.00 67.62 173 MET A O 1
ATOM 1408 N N . PHE A 1 174 ? -2.676 13.586 -2.853 1.00 73.50 174 PHE A N 1
ATOM 1409 C CA . PHE A 1 174 ? -4.080 13.551 -3.228 1.00 73.50 174 PHE A CA 1
ATOM 1410 C C . PHE A 1 174 ? -4.818 12.533 -2.351 1.00 73.50 174 PHE A C 1
ATOM 1412 O O . PHE A 1 174 ? -4.239 11.489 -2.019 1.00 73.50 174 PHE A O 1
ATOM 1419 N N . PRO A 1 175 ? -6.081 12.804 -1.972 1.00 79.00 175 PRO A N 1
ATOM 1420 C CA . PRO A 1 175 ? -6.949 11.790 -1.389 1.00 79.00 175 PRO A CA 1
ATOM 1421 C C . PRO A 1 175 ? -6.951 10.526 -2.258 1.00 79.00 175 PRO A C 1
ATOM 1423 O O . PRO A 1 175 ? -7.035 10.648 -3.484 1.00 79.00 175 PRO A O 1
ATOM 1426 N N . PRO A 1 176 ? -6.884 9.316 -1.677 1.00 86.62 176 PRO A N 1
ATOM 1427 C CA . PRO A 1 176 ? -6.905 8.102 -2.473 1.00 86.62 176 PRO A CA 1
ATOM 1428 C C . PRO A 1 176 ? -8.185 8.016 -3.287 1.00 86.62 176 PRO A C 1
ATOM 1430 O O . PRO A 1 176 ? -9.294 8.158 -2.762 1.00 86.62 176 PRO A O 1
ATOM 1433 N N . ALA A 1 177 ? -8.029 7.754 -4.577 1.00 80.31 177 ALA A N 1
ATOM 1434 C CA . ALA A 1 177 ? -9.136 7.742 -5.511 1.00 80.31 177 ALA A CA 1
ATOM 1435 C C . ALA A 1 177 ? -9.265 6.387 -6.207 1.00 80.31 177 ALA A C 1
ATOM 1437 O O . ALA A 1 177 ? -8.303 5.649 -6.449 1.00 80.31 177 ALA A O 1
ATOM 1438 N N . GLN A 1 178 ? -10.511 6.048 -6.521 1.00 86.88 178 GLN A N 1
ATOM 1439 C CA . GLN A 1 178 ? -10.832 4.853 -7.281 1.00 86.88 178 GLN A CA 1
ATOM 1440 C C . GLN A 1 178 ? -10.642 5.137 -8.771 1.00 86.88 178 GLN A C 1
ATOM 1442 O O . GLN A 1 178 ? -11.193 6.101 -9.298 1.00 86.88 178 GLN A O 1
ATOM 1447 N N . LYS A 1 179 ? -9.944 4.246 -9.472 1.00 84.44 179 LYS A N 1
ATOM 1448 C CA . LYS A 1 179 ? -9.799 4.273 -10.928 1.00 84.44 179 LYS A CA 1
ATOM 1449 C C . LYS A 1 179 ? -10.289 2.961 -11.526 1.00 84.44 179 LYS A C 1
ATOM 1451 O O . LYS A 1 179 ? -10.268 1.915 -10.878 1.00 84.44 179 LYS A O 1
ATOM 1456 N N . ARG A 1 180 ? -10.755 3.014 -12.772 1.00 83.25 180 ARG A N 1
ATOM 1457 C CA . ARG A 1 180 ? -11.030 1.815 -13.564 1.00 83.25 180 ARG A CA 1
ATOM 1458 C C . ARG A 1 180 ? -10.004 1.709 -14.678 1.00 83.25 180 ARG A C 1
ATOM 1460 O O . ARG A 1 180 ? -9.891 2.626 -15.482 1.00 83.25 180 ARG A O 1
ATOM 1467 N N . ILE A 1 181 ? -9.298 0.588 -14.720 1.00 84.44 181 ILE A N 1
ATOM 1468 C CA . ILE A 1 181 ? -8.372 0.238 -15.796 1.00 84.44 181 ILE A CA 1
ATOM 1469 C C . ILE A 1 181 ? -8.963 -0.985 -16.485 1.00 84.44 181 ILE A C 1
ATOM 1471 O O . ILE A 1 181 ? -9.226 -1.975 -15.815 1.00 84.44 181 ILE A O 1
ATOM 1475 N N . GLU A 1 182 ? -9.295 -0.888 -17.774 1.00 85.25 182 GLU A N 1
ATOM 1476 C CA . GLU A 1 182 ? -10.036 -1.943 -18.499 1.00 85.25 182 GLU A CA 1
ATOM 1477 C C . GLU A 1 182 ? -11.281 -2.442 -17.745 1.00 85.25 182 GLU A C 1
ATOM 1479 O O . GLU A 1 182 ? -11.571 -3.631 -17.650 1.00 85.25 182 GLU A O 1
ATOM 1484 N N . LYS A 1 183 ? -12.043 -1.502 -17.168 1.00 88.50 183 LYS A N 1
ATOM 1485 C CA . LYS A 1 183 ? -13.231 -1.762 -16.330 1.00 88.50 183 LYS A CA 1
ATOM 1486 C C . LYS A 1 183 ? -12.942 -2.457 -14.992 1.00 88.50 183 LYS A C 1
ATOM 1488 O O . LYS A 1 183 ? -13.898 -2.657 -14.243 1.00 88.50 183 LYS A O 1
ATOM 1493 N N . ILE A 1 184 ? -11.695 -2.789 -14.665 1.00 91.31 184 ILE A N 1
ATOM 1494 C CA . ILE A 1 184 ? -11.272 -3.397 -13.397 1.00 91.31 184 ILE A CA 1
ATOM 1495 C C . ILE A 1 184 ? -11.004 -2.304 -12.372 1.00 91.31 184 ILE A C 1
ATOM 1497 O O . ILE A 1 184 ? -10.405 -1.275 -12.689 1.00 91.31 184 ILE A O 1
ATOM 1501 N N . LYS A 1 185 ? -11.496 -2.501 -11.147 1.00 93.00 185 LYS A N 1
ATOM 1502 C CA . LYS A 1 185 ? -11.390 -1.511 -10.074 1.00 93.00 185 LYS A CA 1
ATOM 1503 C C . LYS A 1 185 ? -10.001 -1.537 -9.428 1.00 93.00 185 LYS A C 1
ATOM 1505 O O . LYS A 1 185 ? -9.575 -2.555 -8.889 1.00 93.00 185 LYS A O 1
ATOM 1510 N N . PHE A 1 186 ? -9.358 -0.374 -9.409 1.00 94.06 186 PHE A N 1
ATOM 1511 C CA . PHE A 1 186 ? -8.138 -0.097 -8.658 1.00 94.06 186 PHE A CA 1
ATOM 1512 C C . PHE A 1 186 ? -8.366 1.077 -7.705 1.00 94.06 186 PHE A C 1
ATOM 1514 O O . PHE A 1 186 ? -9.134 1.993 -8.005 1.00 94.06 186 PHE A O 1
ATOM 1521 N N . TYR A 1 187 ? -7.669 1.073 -6.576 1.00 94.56 187 TYR A N 1
ATOM 1522 C CA . TYR A 1 187 ? -7.392 2.287 -5.813 1.00 94.56 187 TYR A CA 1
ATOM 1523 C C . TYR A 1 187 ? -5.969 2.737 -6.097 1.00 94.56 187 TYR A C 1
ATOM 1525 O O . TYR A 1 187 ? -5.109 1.893 -6.340 1.00 94.56 187 TYR A O 1
ATOM 1533 N N . HIS A 1 188 ? -5.721 4.042 -6.051 1.00 89.69 188 HIS A N 1
ATOM 1534 C CA . HIS A 1 188 ? -4.363 4.569 -6.045 1.00 89.69 188 HIS A CA 1
ATOM 1535 C C . HIS A 1 188 ? -4.140 5.488 -4.852 1.00 89.69 188 HIS A C 1
ATOM 1537 O O . HIS A 1 188 ? -5.052 6.195 -4.420 1.00 89.69 188 HIS A O 1
ATOM 1543 N N . PHE A 1 189 ? -2.926 5.438 -4.320 1.00 90.62 189 PHE A N 1
ATOM 1544 C CA . PHE A 1 189 ? -2.504 6.149 -3.122 1.00 90.62 189 PHE A CA 1
ATOM 1545 C C . PHE A 1 189 ? -1.161 6.818 -3.384 1.00 90.62 189 PHE A C 1
ATOM 1547 O O . PHE A 1 189 ? -0.290 6.228 -4.021 1.00 90.62 189 PHE A O 1
ATOM 1554 N N . HIS A 1 190 ? -0.986 8.017 -2.836 1.00 85.38 190 HIS A N 1
ATOM 1555 C CA . HIS A 1 190 ? 0.283 8.737 -2.834 1.00 85.38 190 HIS A CA 1
ATOM 1556 C C . HIS A 1 190 ? 0.987 8.511 -1.492 1.00 85.38 190 HIS A C 1
ATOM 1558 O O . HIS A 1 190 ? 0.432 8.844 -0.447 1.00 85.38 190 HIS A O 1
ATOM 1564 N N . ILE A 1 191 ? 2.201 7.958 -1.516 1.00 84.75 191 ILE A N 1
ATOM 1565 C CA . ILE A 1 191 ? 3.040 7.717 -0.336 1.00 84.75 191 ILE A CA 1
ATOM 1566 C C . ILE A 1 191 ? 4.455 8.264 -0.580 1.00 84.75 191 ILE A C 1
ATOM 1568 O O . ILE A 1 191 ? 5.297 7.656 -1.240 1.00 84.75 191 ILE A O 1
ATOM 1572 N N . GLY A 1 192 ? 4.734 9.468 -0.083 1.00 79.38 192 GLY A N 1
ATOM 1573 C CA . GLY A 1 192 ? 5.948 10.176 -0.493 1.00 79.38 192 GLY A CA 1
ATOM 1574 C C . GLY A 1 192 ? 5.969 10.385 -2.016 1.00 79.38 192 GLY A C 1
ATOM 1575 O O . GLY A 1 192 ? 4.974 10.797 -2.606 1.00 79.38 192 GLY A O 1
ATOM 1576 N N . HIS A 1 193 ? 7.088 10.073 -2.670 1.00 77.38 193 HIS A N 1
ATOM 1577 C CA . HIS A 1 193 ? 7.228 10.194 -4.131 1.00 77.38 193 HIS A CA 1
ATOM 1578 C C . HIS A 1 193 ? 6.645 9.019 -4.927 1.00 77.38 193 HIS A C 1
ATOM 1580 O O . HIS A 1 193 ? 6.698 9.027 -6.156 1.00 77.38 193 HIS A O 1
ATOM 1586 N N . VAL A 1 194 ? 6.135 7.990 -4.249 1.00 86.06 194 VAL A N 1
ATOM 1587 C CA . VAL A 1 194 ? 5.620 6.783 -4.893 1.00 86.06 194 VAL A CA 1
ATOM 1588 C C . VAL A 1 194 ? 4.100 6.836 -4.915 1.00 86.06 194 VAL A C 1
ATOM 1590 O O . VAL A 1 194 ? 3.449 7.117 -3.911 1.00 86.06 194 VAL A O 1
ATOM 1593 N N . ILE A 1 195 ? 3.534 6.523 -6.071 1.00 88.50 195 ILE A N 1
ATOM 1594 C CA . ILE A 1 195 ? 2.120 6.232 -6.246 1.00 88.50 195 ILE A CA 1
ATOM 1595 C C . ILE A 1 195 ? 2.011 4.724 -6.395 1.00 88.50 195 ILE A C 1
ATOM 1597 O O . ILE A 1 195 ? 2.659 4.145 -7.263 1.00 88.50 195 ILE A O 1
ATOM 1601 N N . PHE A 1 196 ? 1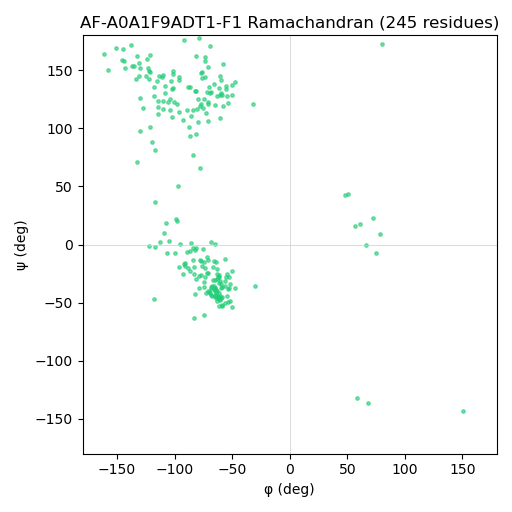.192 4.072 -5.581 1.00 93.94 196 PHE A N 1
ATOM 1602 C CA . PHE A 1 196 ? 0.870 2.668 -5.813 1.00 93.94 196 PHE A CA 1
ATOM 1603 C C . PHE A 1 196 ? -0.581 2.527 -6.236 1.00 93.94 196 PHE A C 1
ATOM 1605 O O . PHE A 1 196 ? -1.459 3.237 -5.745 1.00 93.94 196 PHE A O 1
ATOM 1612 N N . TYR A 1 197 ? -0.818 1.584 -7.138 1.00 95.19 197 TYR A N 1
ATOM 1613 C CA . TYR A 1 197 ? -2.142 1.148 -7.546 1.00 95.19 197 TYR A CA 1
ATOM 1614 C C . TYR A 1 197 ? -2.382 -0.239 -6.975 1.00 95.19 197 TYR A C 1
ATOM 1616 O O . TYR A 1 197 ? -1.498 -1.080 -7.066 1.00 95.19 197 TYR A O 1
ATOM 1624 N N . ILE A 1 198 ? -3.564 -0.492 -6.420 1.00 98.00 198 ILE A N 1
ATOM 1625 C CA . ILE A 1 198 ? -3.950 -1.794 -5.870 1.00 98.00 198 ILE A CA 1
ATOM 1626 C C . ILE A 1 198 ? -5.315 -2.218 -6.409 1.00 98.00 198 ILE A C 1
ATOM 1628 O O . ILE A 1 198 ? -6.294 -1.468 -6.328 1.00 98.00 198 ILE A O 1
ATOM 1632 N N . LYS A 1 199 ? -5.380 -3.419 -6.991 1.00 97.50 199 LYS A N 1
ATOM 1633 C CA . LYS A 1 199 ? -6.618 -4.001 -7.523 1.00 97.50 199 LYS A CA 1
ATOM 1634 C C . LYS A 1 199 ? -7.557 -4.380 -6.381 1.00 97.50 199 LYS A C 1
ATOM 1636 O O . LYS A 1 199 ? -7.140 -5.005 -5.414 1.00 97.50 199 LYS A O 1
ATOM 1641 N N . VAL A 1 200 ? -8.841 -4.063 -6.518 1.00 96.19 200 VAL A N 1
ATOM 1642 C CA . VAL A 1 200 ? -9.904 -4.537 -5.614 1.00 96.19 200 VAL A CA 1
ATOM 1643 C C . VAL A 1 200 ? -11.051 -5.055 -6.475 1.00 96.19 200 VAL A C 1
ATOM 1645 O O . VAL A 1 200 ? -12.083 -4.403 -6.641 1.00 96.19 200 VAL A O 1
ATOM 1648 N N . ASP A 1 201 ? -10.801 -6.201 -7.109 1.00 94.31 201 ASP A N 1
ATOM 1649 C CA . ASP A 1 201 ? -11.661 -6.827 -8.113 1.00 94.31 201 ASP A CA 1
ATOM 1650 C C . ASP A 1 201 ? -11.351 -8.328 -8.214 1.00 94.31 201 ASP A C 1
ATOM 1652 O O . ASP A 1 201 ? -10.208 -8.726 -7.992 1.00 94.31 201 ASP A O 1
ATOM 1656 N N . LYS A 1 202 ? -12.348 -9.154 -8.564 1.00 93.62 202 LYS A N 1
ATOM 1657 C CA . LYS A 1 202 ? -12.163 -10.606 -8.762 1.00 93.62 202 LYS A CA 1
ATOM 1658 C C . LYS A 1 202 ? -11.644 -10.964 -10.155 1.00 93.62 202 LYS A C 1
ATOM 1660 O O . LYS A 1 202 ? -11.180 -12.076 -10.357 1.00 93.62 202 LYS A O 1
ATOM 1665 N N . ARG A 1 203 ? -11.794 -10.066 -11.132 1.00 95.75 203 ARG A N 1
ATOM 1666 C CA . ARG A 1 203 ? -11.346 -10.310 -12.508 1.00 95.75 203 ARG A CA 1
ATOM 1667 C C . ARG A 1 203 ? -9.826 -10.303 -12.589 1.00 95.75 203 ARG A C 1
ATOM 1669 O O . ARG A 1 203 ? -9.162 -9.605 -11.815 1.00 95.75 203 ARG A O 1
ATOM 1676 N N . ASP A 1 204 ? -9.291 -11.030 -13.561 1.00 95.94 204 ASP A N 1
ATOM 1677 C CA . ASP A 1 204 ? -7.857 -11.056 -13.822 1.00 95.94 204 ASP A CA 1
ATOM 1678 C C . ASP A 1 204 ? -7.314 -9.680 -14.153 1.00 95.94 204 ASP A C 1
ATOM 1680 O O . ASP A 1 204 ? -7.953 -8.877 -14.827 1.00 95.94 204 ASP A O 1
ATOM 1684 N N . THR A 1 205 ? -6.115 -9.411 -13.657 1.00 94.44 205 THR A N 1
ATOM 1685 C CA . THR A 1 205 ? -5.390 -8.186 -13.952 1.00 94.44 205 THR A CA 1
ATOM 1686 C C . THR A 1 205 ? -5.121 -8.120 -15.459 1.00 94.44 205 THR A C 1
ATOM 1688 O O . THR A 1 205 ? -4.692 -9.132 -16.028 1.00 94.44 205 THR A O 1
ATOM 1691 N N . PRO A 1 206 ? -5.350 -6.959 -16.109 1.00 92.19 206 PRO A N 1
ATOM 1692 C CA . PRO A 1 206 ? -5.098 -6.784 -17.534 1.00 92.19 206 PRO A CA 1
ATOM 1693 C C . PRO A 1 206 ? -3.730 -7.305 -17.942 1.00 92.19 206 PRO A C 1
ATOM 1695 O O . PRO A 1 206 ? -2.757 -7.087 -17.217 1.00 92.19 206 PRO A O 1
ATOM 1698 N N . LYS A 1 207 ? -3.649 -7.961 -19.105 1.00 90.38 207 LYS A N 1
ATOM 1699 C CA . LYS A 1 207 ? -2.394 -8.537 -19.620 1.00 90.38 207 LYS A CA 1
ATOM 1700 C C . LYS A 1 207 ? -1.281 -7.494 -19.671 1.00 90.38 207 LYS A C 1
ATOM 1702 O O . LYS A 1 207 ? -0.168 -7.777 -19.250 1.00 90.38 207 LYS A O 1
ATOM 1707 N N . ASP A 1 208 ? -1.637 -6.272 -20.040 1.00 84.12 208 ASP A N 1
ATOM 1708 C CA . ASP A 1 208 ? -0.748 -5.118 -20.101 1.00 84.12 208 ASP A CA 1
ATOM 1709 C C . ASP A 1 208 ? -0.167 -4.722 -18.728 1.00 84.12 208 ASP A C 1
ATOM 1711 O O . ASP A 1 208 ? 0.923 -4.180 -18.623 1.00 84.12 208 ASP A O 1
ATOM 1715 N N . LEU A 1 209 ? -0.834 -5.030 -17.620 1.00 90.12 209 LEU A N 1
ATOM 1716 C CA . LEU A 1 209 ? -0.284 -4.749 -16.290 1.00 90.12 209 LEU A CA 1
ATOM 1717 C C . LEU A 1 209 ? 0.523 -5.923 -15.723 1.00 90.12 209 LEU A C 1
ATOM 1719 O O . LEU A 1 209 ? 1.302 -5.732 -14.791 1.00 90.12 209 LEU A O 1
ATOM 1723 N N . GLN A 1 210 ? 0.382 -7.130 -16.279 1.00 92.38 210 GLN A N 1
ATOM 1724 C CA . GLN A 1 210 ? 1.058 -8.327 -15.772 1.00 92.38 210 GLN A CA 1
ATOM 1725 C C . GLN A 1 210 ? 2.589 -8.202 -15.698 1.00 92.38 210 GLN A C 1
ATOM 1727 O O . GLN A 1 210 ? 3.156 -8.754 -14.757 1.00 92.38 210 GLN A O 1
ATOM 1732 N N . PRO A 1 211 ? 3.302 -7.523 -16.617 1.00 91.62 211 PRO A N 1
ATOM 1733 C CA . PRO A 1 211 ? 4.757 -7.400 -16.519 1.00 91.62 211 PRO A CA 1
ATOM 1734 C C . PRO A 1 211 ? 5.231 -6.577 -15.317 1.00 91.62 211 PRO A C 1
ATOM 1736 O O . PRO A 1 211 ? 6.295 -6.855 -14.778 1.00 91.62 211 PRO A O 1
ATOM 1739 N N . ILE A 1 212 ? 4.437 -5.594 -14.883 1.00 93.25 212 ILE A N 1
ATOM 1740 C CA . ILE A 1 212 ? 4.867 -4.570 -13.919 1.00 93.25 212 ILE A CA 1
ATOM 1741 C C . ILE A 1 212 ? 4.272 -4.739 -12.519 1.00 93.25 212 ILE A C 1
ATOM 1743 O O . ILE A 1 212 ? 4.634 -4.000 -11.602 1.00 93.25 212 ILE A O 1
ATOM 1747 N N . ILE A 1 213 ? 3.336 -5.673 -12.344 1.00 96.81 213 ILE A N 1
ATOM 1748 C CA . ILE A 1 213 ? 2.769 -5.954 -11.025 1.00 96.81 213 ILE A CA 1
ATOM 1749 C C . ILE A 1 213 ? 3.765 -6.707 -10.144 1.00 96.81 213 ILE A C 1
ATOM 1751 O O . ILE A 1 213 ? 4.657 -7.403 -10.629 1.00 96.81 213 ILE A O 1
ATOM 1755 N N . LEU A 1 214 ? 3.563 -6.628 -8.832 1.00 98.25 214 LEU A N 1
ATOM 1756 C CA . LEU A 1 214 ? 4.334 -7.402 -7.869 1.00 98.25 214 LEU A CA 1
ATOM 1757 C C . LEU A 1 214 ? 4.195 -8.910 -8.136 1.00 98.25 214 LEU A C 1
ATOM 1759 O O . LEU A 1 214 ? 3.082 -9.445 -8.149 1.00 98.25 214 LEU A O 1
ATOM 1763 N N . LYS A 1 215 ? 5.328 -9.612 -8.238 1.00 97.62 215 LYS A N 1
ATOM 1764 C CA . LYS A 1 215 ? 5.411 -11.071 -8.380 1.00 97.62 215 LYS A CA 1
ATOM 1765 C C . LYS A 1 215 ? 6.403 -11.678 -7.381 1.00 97.62 215 LYS A C 1
ATOM 1767 O O . LYS A 1 215 ? 7.443 -11.069 -7.124 1.00 97.62 215 LYS A O 1
ATOM 1772 N N . PRO A 1 216 ? 6.134 -12.885 -6.852 1.00 96.38 216 PRO A N 1
ATOM 1773 C CA . PRO A 1 216 ? 7.141 -13.643 -6.117 1.00 96.38 216 PRO A CA 1
ATOM 1774 C C . PRO A 1 216 ? 8.397 -13.830 -6.975 1.00 96.38 216 PRO A C 1
ATOM 1776 O O . PRO A 1 216 ? 8.284 -14.173 -8.151 1.00 96.38 216 PRO A O 1
ATOM 1779 N N . ASN A 1 217 ? 9.578 -13.589 -6.400 1.00 92.75 217 ASN A N 1
ATOM 1780 C CA . ASN A 1 217 ? 10.878 -13.685 -7.084 1.00 92.75 217 ASN A CA 1
ATOM 1781 C C . ASN A 1 217 ? 11.019 -12.809 -8.349 1.00 92.75 217 ASN A C 1
ATOM 1783 O O . ASN A 1 217 ? 11.910 -13.042 -9.163 1.00 92.75 217 ASN A O 1
ATOM 1787 N N . GLY A 1 218 ? 10.138 -11.821 -8.533 1.00 92.62 218 GLY A N 1
ATOM 1788 C CA . GLY A 1 218 ? 10.189 -10.883 -9.648 1.00 92.62 218 GLY A CA 1
ATOM 1789 C C . GLY A 1 218 ? 10.977 -9.616 -9.324 1.00 92.62 218 GLY A C 1
ATOM 1790 O O . GLY A 1 218 ? 11.384 -9.371 -8.187 1.00 92.62 218 GLY A O 1
ATOM 1791 N N . LYS A 1 219 ? 11.121 -8.768 -10.342 1.00 96.00 219 LYS A N 1
ATOM 1792 C CA . LYS A 1 219 ? 11.629 -7.404 -10.186 1.00 96.00 219 LYS A CA 1
ATOM 1793 C C . LYS A 1 219 ? 10.543 -6.501 -9.608 1.00 96.00 219 LYS A C 1
ATOM 1795 O O . LYS A 1 219 ? 9.360 -6.668 -9.903 1.00 96.00 219 LYS A O 1
ATOM 1800 N N . LEU A 1 220 ? 10.949 -5.511 -8.820 1.00 96.38 220 LEU A N 1
ATOM 1801 C CA . LEU A 1 220 ? 10.061 -4.445 -8.361 1.00 96.38 220 LEU A CA 1
ATOM 1802 C C . LEU A 1 220 ? 10.157 -3.267 -9.323 1.00 96.38 220 LEU A C 1
ATOM 1804 O O . LEU A 1 220 ? 11.157 -2.554 -9.297 1.00 96.38 220 LEU A O 1
ATOM 1808 N N . PHE A 1 221 ? 9.132 -3.044 -10.140 1.00 94.75 221 PHE A N 1
ATOM 1809 C CA . PHE A 1 221 ? 9.095 -1.932 -11.091 1.00 94.75 221 PHE A CA 1
ATOM 1810 C C . PHE A 1 221 ? 8.517 -0.661 -10.463 1.00 94.75 221 PHE A C 1
ATOM 1812 O O . PHE A 1 221 ? 7.501 -0.702 -9.771 1.00 94.75 221 PHE A O 1
ATOM 1819 N N . LEU A 1 222 ? 9.169 0.473 -10.724 1.00 91.50 222 LEU A N 1
ATOM 1820 C CA . LEU A 1 222 ? 8.717 1.824 -10.403 1.00 91.50 222 LEU A CA 1
ATOM 1821 C C . LEU A 1 222 ? 8.638 2.598 -11.714 1.00 91.50 222 LEU A C 1
ATOM 1823 O O . LEU A 1 222 ? 9.652 3.033 -12.260 1.00 91.50 222 LEU A O 1
ATOM 1827 N N . ILE A 1 223 ? 7.426 2.741 -12.229 1.00 89.00 223 ILE A N 1
ATOM 1828 C CA . ILE A 1 223 ? 7.187 3.334 -13.538 1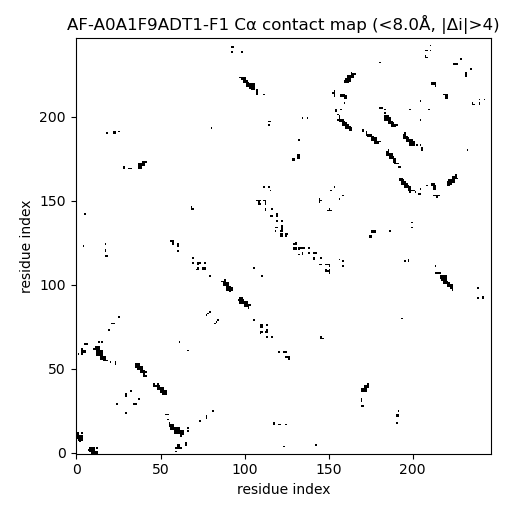.00 89.00 223 ILE A CA 1
ATOM 1829 C C . ILE A 1 223 ? 7.199 4.860 -13.452 1.00 89.00 223 ILE A C 1
ATOM 1831 O O . ILE A 1 223 ? 6.550 5.447 -12.587 1.00 89.00 223 ILE A O 1
ATOM 1835 N N . LYS A 1 224 ? 7.924 5.521 -14.354 1.00 82.81 224 LYS A N 1
ATOM 1836 C CA . LYS A 1 224 ? 7.923 6.980 -14.421 1.00 82.81 224 LYS A CA 1
ATOM 1837 C C . LYS A 1 224 ? 6.586 7.475 -14.968 1.00 82.81 224 LYS A C 1
ATOM 1839 O O . LYS A 1 224 ? 6.101 7.000 -15.993 1.00 82.81 224 LYS A O 1
ATOM 1844 N N . PHE A 1 225 ? 6.004 8.439 -14.267 1.00 70.31 225 PHE A N 1
ATOM 1845 C CA . PHE A 1 225 ? 4.731 9.069 -14.574 1.00 70.31 225 PHE A CA 1
ATOM 1846 C C . PHE A 1 225 ? 4.933 10.553 -14.899 1.00 70.31 225 PHE A C 1
ATOM 1848 O O . PHE A 1 225 ? 5.720 11.209 -14.220 1.00 70.31 225 PHE A O 1
ATOM 1855 N N . SER A 1 226 ? 4.205 11.098 -15.882 1.00 57.66 226 SER A N 1
ATOM 1856 C CA . SER A 1 226 ? 4.081 12.552 -16.067 1.00 57.66 226 SER A CA 1
ATOM 1857 C C . SER A 1 226 ? 2.623 12.977 -15.909 1.00 57.66 226 SER A C 1
ATOM 1859 O O . SER A 1 226 ? 1.731 12.452 -16.572 1.00 57.66 226 SER A O 1
ATOM 1861 N N . LEU A 1 227 ? 2.370 13.964 -15.044 1.00 47.47 227 LEU A N 1
ATOM 1862 C CA . LEU A 1 227 ? 1.038 14.555 -14.841 1.00 47.47 227 LEU A CA 1
ATOM 1863 C C . LEU A 1 227 ? 0.488 15.270 -16.087 1.00 47.47 227 LEU A C 1
ATOM 1865 O O . LEU A 1 227 ? -0.702 15.570 -16.138 1.00 47.47 227 LEU A O 1
ATOM 1869 N N . LYS A 1 228 ? 1.334 15.556 -17.086 1.00 43.12 228 LYS A N 1
ATOM 1870 C CA . LYS A 1 228 ? 0.917 16.157 -18.365 1.00 43.12 228 LYS A CA 1
ATOM 1871 C C . LYS A 1 228 ? 0.242 15.153 -19.296 1.00 43.12 228 LYS A C 1
ATOM 1873 O O . LYS A 1 228 ? -0.477 15.558 -20.208 1.00 43.12 228 LYS A O 1
ATOM 1878 N N . ASP A 1 229 ? 0.432 13.863 -19.047 1.00 50.44 229 ASP A N 1
ATOM 1879 C CA . ASP A 1 229 ? -0.193 12.806 -19.818 1.00 50.44 229 ASP A CA 1
ATOM 1880 C C . ASP A 1 229 ? -1.574 12.515 -19.224 1.00 50.44 229 ASP A C 1
ATOM 1882 O O . ASP A 1 229 ? -1.741 11.721 -18.293 1.00 50.44 229 ASP A O 1
ATOM 1886 N N . ALA A 1 230 ? -2.590 13.185 -19.780 1.00 37.53 230 ALA A N 1
ATOM 1887 C CA . ALA A 1 230 ? -3.995 13.097 -19.362 1.00 37.53 230 ALA A CA 1
ATOM 1888 C C . ALA A 1 230 ? -4.515 11.647 -19.247 1.00 37.53 230 ALA A C 1
ATOM 1890 O O . ALA A 1 230 ? -5.431 11.364 -18.475 1.00 37.53 230 ALA A O 1
ATOM 1891 N N . ASN A 1 231 ? -3.872 10.710 -19.951 1.00 45.28 231 ASN A N 1
ATOM 1892 C CA . ASN A 1 231 ? -4.087 9.280 -19.823 1.00 45.28 231 ASN A CA 1
ATOM 1893 C C . ASN A 1 231 ? -2.822 8.575 -19.335 1.00 45.28 231 ASN A C 1
ATOM 1895 O O . ASN A 1 231 ? -2.130 7.895 -20.087 1.00 45.28 231 ASN A O 1
ATOM 1899 N N . ALA A 1 232 ? -2.619 8.620 -18.024 1.00 45.94 232 ALA A N 1
ATOM 1900 C CA . ALA A 1 232 ? -1.747 7.740 -17.247 1.00 45.94 232 ALA A CA 1
ATOM 1901 C C . ALA A 1 232 ? -1.563 6.303 -17.780 1.00 45.94 232 ALA A C 1
ATOM 1903 O O . ALA A 1 232 ? -0.531 5.661 -17.620 1.00 45.94 232 ALA A O 1
ATOM 1904 N N . TYR A 1 233 ? -2.649 5.776 -18.336 1.00 46.78 233 TYR A N 1
ATOM 1905 C CA . TYR A 1 233 ? -2.805 4.411 -18.787 1.00 46.78 233 TYR A CA 1
ATOM 1906 C C . TYR A 1 233 ? -2.325 4.188 -20.232 1.00 46.78 233 TYR A C 1
ATOM 1908 O O . TYR A 1 233 ? -1.935 3.075 -20.568 1.00 46.78 233 TYR A O 1
ATOM 1916 N N . ASP A 1 234 ? -2.266 5.224 -21.071 1.00 45.50 234 ASP A N 1
ATOM 1917 C CA . ASP A 1 234 ? -1.706 5.100 -22.422 1.00 45.50 234 ASP A CA 1
ATOM 1918 C C . ASP A 1 234 ? -0.167 4.990 -22.386 1.00 45.50 234 ASP A C 1
ATOM 1920 O O . ASP A 1 234 ? 0.412 4.281 -23.208 1.00 45.50 234 ASP A O 1
ATOM 1924 N N . ILE A 1 235 ? 0.491 5.557 -21.363 1.00 47.12 235 ILE A N 1
ATOM 1925 C CA . ILE A 1 235 ? 1.914 5.291 -21.069 1.00 47.12 235 ILE A CA 1
ATOM 1926 C C . ILE A 1 235 ? 2.117 3.821 -20.676 1.00 47.12 235 ILE A C 1
ATOM 1928 O O . ILE A 1 235 ? 3.026 3.163 -21.184 1.00 47.12 235 ILE A O 1
ATOM 1932 N N . LEU A 1 236 ? 1.237 3.282 -19.820 1.00 48.19 236 LEU A N 1
ATOM 1933 C CA . LEU A 1 236 ? 1.274 1.871 -19.418 1.00 48.19 236 LEU A CA 1
ATOM 1934 C C . LEU A 1 236 ? 1.114 0.939 -20.632 1.00 48.19 236 LEU A C 1
ATOM 1936 O O . LEU A 1 236 ? 1.835 -0.047 -20.724 1.00 48.19 236 LEU A O 1
ATOM 1940 N N . LYS A 1 237 ? 0.272 1.286 -21.618 1.00 43.25 237 LYS A N 1
ATOM 1941 C CA . LYS A 1 237 ? 0.176 0.546 -22.893 1.00 43.25 237 LYS A CA 1
ATOM 1942 C C . LYS A 1 237 ? 1.443 0.624 -23.750 1.00 43.25 237 LYS A C 1
ATOM 1944 O O . LYS A 1 237 ? 1.785 -0.346 -24.423 1.00 43.25 237 LYS A O 1
ATOM 1949 N N . GLY A 1 238 ? 2.134 1.766 -23.750 1.00 42.47 238 GLY A N 1
ATOM 1950 C CA . GLY A 1 238 ? 3.394 1.943 -24.477 1.00 42.47 238 GLY A CA 1
ATOM 1951 C C . GLY A 1 238 ? 4.524 1.064 -23.931 1.00 42.47 238 GLY A C 1
ATOM 1952 O O . GLY A 1 238 ? 5.262 0.461 -24.705 1.00 42.47 238 GLY A O 1
ATOM 1953 N N . MET A 1 239 ? 4.608 0.921 -22.606 1.00 44.53 239 MET A N 1
ATOM 1954 C CA . MET A 1 239 ? 5.655 0.142 -21.925 1.00 44.53 239 MET A CA 1
ATOM 1955 C C . MET A 1 239 ? 5.519 -1.376 -22.105 1.00 44.53 239 MET A C 1
ATOM 1957 O O . MET A 1 239 ? 6.509 -2.098 -22.045 1.00 44.53 239 MET A O 1
ATOM 1961 N N . VAL A 1 240 ? 4.308 -1.866 -22.370 1.00 40.16 240 VAL A N 1
ATOM 1962 C CA . VAL A 1 240 ? 4.021 -3.301 -22.546 1.00 40.16 240 VAL A CA 1
ATOM 1963 C C . VAL A 1 240 ? 4.524 -3.831 -23.877 1.00 40.16 240 VAL A C 1
ATOM 1965 O O . VAL A 1 240 ? 4.969 -4.974 -23.949 1.00 40.16 240 VAL A O 1
ATOM 1968 N N . ARG A 1 241 ? 4.523 -2.997 -24.922 1.00 33.19 241 ARG A N 1
ATOM 1969 C CA . ARG A 1 241 ? 5.072 -3.381 -26.229 1.00 33.19 241 ARG A CA 1
ATOM 1970 C C . ARG A 1 241 ? 6.573 -3.669 -26.168 1.00 33.19 241 ARG A C 1
ATOM 1972 O O . ARG A 1 241 ? 7.032 -4.542 -26.883 1.00 33.19 241 ARG A O 1
ATOM 1979 N N . VAL A 1 242 ? 7.297 -3.014 -25.260 1.00 39.84 242 VAL A N 1
ATOM 1980 C CA . VAL A 1 242 ? 8.749 -3.181 -25.082 1.00 39.84 242 VAL A CA 1
ATOM 1981 C C . VAL A 1 242 ? 9.107 -4.516 -24.407 1.00 39.84 242 VAL A C 1
ATOM 1983 O O . VAL A 1 242 ? 10.233 -4.979 -24.528 1.00 39.84 242 VAL A O 1
ATOM 1986 N N . HIS A 1 243 ? 8.175 -5.168 -23.697 1.00 35.12 243 HIS A N 1
ATOM 1987 C CA . HIS A 1 243 ? 8.461 -6.434 -23.003 1.00 35.12 243 HIS A CA 1
ATOM 1988 C C . HIS A 1 243 ? 8.180 -7.688 -23.844 1.00 35.12 243 HIS A C 1
ATOM 1990 O O . HIS A 1 243 ? 8.702 -8.748 -23.521 1.00 35.12 243 HIS A O 1
ATOM 1996 N N . TYR A 1 244 ? 7.383 -7.583 -24.912 1.00 29.88 244 TYR A N 1
ATOM 1997 C CA . TYR A 1 244 ? 7.034 -8.727 -25.767 1.00 29.88 244 TYR A CA 1
ATOM 1998 C C . TYR A 1 244 ? 8.092 -9.070 -26.832 1.00 29.88 244 TYR A C 1
ATOM 2000 O O . TYR A 1 244 ? 7.938 -10.080 -27.509 1.00 29.88 244 TYR A O 1
ATOM 2008 N N . GLU A 1 245 ? 9.157 -8.274 -26.969 1.00 28.02 245 GLU A N 1
ATOM 2009 C CA . GLU A 1 245 ? 10.264 -8.529 -27.913 1.00 28.02 245 GLU A CA 1
ATOM 2010 C C . GLU A 1 245 ? 11.577 -8.935 -27.207 1.00 28.02 245 GLU A C 1
ATOM 2012 O O . GLU A 1 245 ? 12.622 -9.035 -27.844 1.00 28.02 245 GLU A O 1
ATOM 2017 N N . ILE A 1 246 ? 11.529 -9.201 -25.891 1.00 32.25 246 ILE A N 1
ATOM 2018 C CA . ILE A 1 246 ? 12.672 -9.673 -25.079 1.00 32.25 246 ILE A CA 1
ATOM 2019 C C . ILE A 1 246 ? 12.402 -11.083 -24.504 1.00 32.25 246 ILE A C 1
ATOM 2021 O O . ILE A 1 246 ? 12.789 -11.392 -23.375 1.00 32.25 246 ILE A O 1
ATOM 2025 N N . GLU A 1 247 ? 11.732 -11.935 -25.284 1.00 30.56 247 GLU A N 1
ATOM 2026 C CA . GLU A 1 247 ? 11.816 -13.403 -25.178 1.00 30.56 247 GLU A CA 1
ATOM 2027 C C . GLU A 1 247 ? 12.439 -13.980 -26.452 1.00 30.56 247 GLU A C 1
ATOM 2029 O O . GLU A 1 247 ? 11.976 -13.614 -27.557 1.00 30.56 247 GLU A O 1
#

Mean predicted aligned error: 8.69 Å